Protein AF-A0A4Y9ZJN4-F1 (afdb_monomer_lite)

InterPro domains:
  IPR012939 Glycosyl hydrolase family 92 [PF07971] (200-304)
  IPR014718 Glycoside hydrolase-type carbohydrate-binding [G3DSA:2.70.98.10] (40-220)
  IPR041371 Glycosyl hydrolase family 92 N-terminal domain [PF17678] (44-178)
  IPR050883 Peptide-N(4)-(N-acetyl-beta-glucosaminyl)asparagine amidase [PTHR12143] (200-309)

Organism: NCBI:txid135208

Structure (mmCIF, N/CA/C/O backbone):
data_AF-A0A4Y9ZJN4-F1
#
_entry.id   AF-A0A4Y9ZJN4-F1
#
loop_
_atom_site.group_PDB
_atom_site.id
_atom_site.type_symbol
_atom_site.label_atom_id
_atom_site.label_alt_id
_atom_site.label_comp_id
_atom_site.label_asym_id
_atom_site.label_entity_id
_atom_site.label_seq_id
_atom_site.pdbx_PDB_ins_code
_atom_site.Cartn_x
_atom_site.Cartn_y
_atom_site.Cartn_z
_atom_site.occupancy
_atom_site.B_iso_or_equiv
_atom_site.auth_seq_id
_atom_site.auth_comp_id
_atom_site.auth_asym_id
_atom_site.auth_atom_id
_atom_site.pdbx_PDB_model_num
ATOM 1 N N . MET A 1 1 ? -34.127 38.205 25.025 1.00 34.88 1 MET A N 1
ATOM 2 C CA . MET A 1 1 ? -32.782 38.213 24.405 1.00 34.88 1 MET A CA 1
ATOM 3 C C . MET A 1 1 ? -32.271 36.787 24.525 1.00 34.88 1 MET A C 1
ATOM 5 O O . MET A 1 1 ? -32.162 36.342 25.648 1.00 34.88 1 MET A O 1
ATOM 9 N N . VAL A 1 2 ? -32.103 35.958 23.502 1.00 28.72 2 VAL A N 1
ATOM 10 C CA . VAL A 1 2 ? -31.822 36.159 22.078 1.00 28.72 2 VAL A CA 1
ATOM 11 C C . VAL A 1 2 ? -32.631 35.119 21.285 1.00 28.72 2 VAL A C 1
ATOM 13 O O . VAL A 1 2 ? -32.612 33.936 21.598 1.00 28.72 2 VAL A O 1
ATOM 16 N N . ARG A 1 3 ? -33.374 35.599 20.283 1.00 24.33 3 ARG A N 1
ATOM 17 C CA . ARG A 1 3 ? -33.872 34.837 19.128 1.00 24.33 3 ARG A CA 1
ATOM 18 C C . ARG A 1 3 ? -32.744 34.792 18.095 1.00 24.33 3 ARG A C 1
ATOM 20 O O . ARG A 1 3 ? -32.209 35.870 17.859 1.00 24.33 3 ARG A O 1
ATOM 27 N N . SER A 1 4 ? -32.454 33.630 17.496 1.00 26.73 4 SER A N 1
ATOM 28 C CA . SER A 1 4 ? -31.702 33.388 16.230 1.00 26.73 4 SER A CA 1
ATOM 29 C C . SER A 1 4 ? -31.021 32.012 16.338 1.00 26.73 4 SER A C 1
ATOM 31 O O . SER A 1 4 ? -30.432 31.766 17.377 1.00 26.73 4 SER A O 1
ATOM 33 N N . ILE A 1 5 ? -30.978 31.047 15.415 1.00 28.78 5 ILE A N 1
ATOM 34 C CA . ILE A 1 5 ? -31.391 30.825 14.021 1.00 28.78 5 ILE A CA 1
ATOM 35 C C . ILE A 1 5 ? -31.465 29.291 13.920 1.00 28.78 5 ILE A C 1
ATOM 37 O O . ILE A 1 5 ? -30.460 28.642 14.185 1.00 28.78 5 ILE A O 1
ATOM 41 N N . LEU A 1 6 ? -32.601 28.694 13.559 1.00 28.20 6 LEU A N 1
ATOM 42 C CA . LEU A 1 6 ? -32.656 27.282 13.141 1.00 28.20 6 LEU A CA 1
ATOM 43 C C . LEU A 1 6 ? -33.924 27.043 12.318 1.00 28.20 6 LEU A C 1
ATOM 45 O O . LEU A 1 6 ? -34.858 26.364 12.719 1.00 28.20 6 LEU A O 1
ATOM 49 N N . THR A 1 7 ? -33.963 27.680 11.152 1.00 27.45 7 THR A N 1
ATOM 50 C CA . THR A 1 7 ? -34.827 27.276 10.038 1.00 27.45 7 THR A CA 1
ATOM 51 C C . THR A 1 7 ? -34.220 27.813 8.751 1.00 27.45 7 THR A C 1
ATOM 53 O O . THR A 1 7 ? -33.601 28.873 8.770 1.00 27.45 7 THR A O 1
ATOM 56 N N . SER A 1 8 ? -34.456 27.091 7.654 1.00 26.27 8 SER A N 1
ATOM 57 C CA . SER A 1 8 ? -34.043 27.331 6.262 1.00 26.27 8 SER A CA 1
ATOM 58 C C . SER A 1 8 ? -32.596 26.967 5.901 1.00 26.27 8 SER A C 1
ATOM 60 O O . SER A 1 8 ? -31.709 27.798 5.990 1.00 26.27 8 SER A O 1
ATOM 62 N N . ILE A 1 9 ? -32.398 25.715 5.462 1.00 26.33 9 ILE A N 1
ATOM 63 C CA . ILE A 1 9 ? -31.940 25.342 4.105 1.00 26.33 9 ILE A CA 1
ATOM 64 C C . ILE A 1 9 ? -32.607 23.985 3.794 1.00 26.33 9 ILE A C 1
ATOM 66 O O . ILE A 1 9 ? -32.100 22.918 4.118 1.00 26.33 9 ILE A O 1
ATOM 70 N N . ILE A 1 10 ? -33.807 24.033 3.218 1.00 27.47 10 ILE A N 1
ATOM 71 C CA . ILE A 1 10 ? -34.310 22.981 2.330 1.00 27.47 10 ILE A CA 1
ATOM 72 C C . ILE A 1 10 ? -34.444 23.700 0.995 1.00 27.47 10 ILE A C 1
ATOM 74 O O . ILE A 1 10 ? -35.331 24.537 0.834 1.00 27.47 10 ILE A O 1
ATOM 78 N N . ALA A 1 11 ? -33.504 23.455 0.087 1.00 25.34 11 ALA A N 1
ATOM 79 C CA . ALA A 1 11 ? -33.612 23.885 -1.299 1.00 25.34 11 ALA A CA 1
ATOM 80 C C . ALA A 1 11 ? -34.166 22.709 -2.125 1.00 25.34 11 ALA A C 1
ATOM 82 O O . ALA A 1 11 ? -33.771 21.566 -1.880 1.00 25.34 11 ALA A O 1
ATOM 83 N N . PRO A 1 12 ? -35.096 22.956 -3.062 1.00 25.06 12 PRO A N 1
ATOM 84 C CA . PRO A 1 12 ? -35.666 21.916 -3.906 1.00 25.06 12 PRO A CA 1
ATOM 85 C C . PRO A 1 12 ? -34.599 21.328 -4.838 1.00 25.06 12 PRO A C 1
ATOM 87 O O . PRO A 1 12 ? -33.757 22.046 -5.375 1.00 25.06 12 PRO A O 1
ATOM 90 N N . ILE A 1 13 ? -34.657 20.009 -5.019 1.00 26.42 13 ILE A N 1
ATOM 91 C CA . ILE A 1 13 ? -33.881 19.265 -6.013 1.00 26.42 13 ILE A CA 1
ATOM 92 C C . ILE A 1 13 ? -34.412 19.676 -7.388 1.00 26.42 13 ILE A C 1
ATOM 94 O O . ILE A 1 13 ? -35.483 19.231 -7.796 1.00 26.42 13 ILE A O 1
ATOM 98 N N . ASP A 1 14 ? -33.683 20.554 -8.073 1.00 24.52 14 ASP A N 1
ATOM 99 C CA . ASP A 1 14 ? -33.907 20.832 -9.487 1.00 24.52 14 ASP A CA 1
ATOM 100 C C . ASP A 1 14 ? -33.158 19.789 -10.327 1.00 24.52 14 ASP A C 1
ATOM 102 O O . ASP A 1 14 ? -31.968 19.514 -10.137 1.00 24.52 14 ASP A O 1
ATOM 106 N N . ALA A 1 15 ? -33.899 19.155 -11.226 1.00 32.69 15 ALA A N 1
ATOM 107 C CA . ALA A 1 15 ? -33.456 18.067 -12.071 1.00 32.69 15 ALA A CA 1
ATOM 108 C C . ALA A 1 15 ? -32.748 18.631 -13.308 1.00 32.69 15 ALA A C 1
ATOM 110 O O . ALA A 1 15 ? -33.357 18.834 -14.353 1.00 32.69 15 ALA A O 1
ATOM 111 N N . SER A 1 16 ? -31.437 18.852 -13.213 1.00 25.92 16 SER A N 1
ATOM 112 C CA . SER A 1 16 ? -30.578 19.004 -14.396 1.00 25.92 16 SER A CA 1
ATOM 113 C C . SER A 1 16 ? -29.122 18.622 -14.101 1.00 25.92 16 SER A C 1
ATOM 115 O O . SER A 1 16 ? -28.223 19.450 -14.000 1.00 25.92 16 SER A O 1
ATOM 117 N N . CYS A 1 17 ? -28.856 17.316 -13.989 1.00 22.61 17 CYS A N 1
ATOM 118 C CA . CYS A 1 17 ? -27.492 16.790 -14.066 1.00 22.61 17 CYS A CA 1
ATOM 119 C C . CYS A 1 17 ? -27.004 16.811 -15.522 1.00 22.61 17 CYS A C 1
ATOM 121 O O . CYS A 1 17 ? -27.190 15.850 -16.265 1.00 22.61 17 CYS A O 1
ATOM 123 N N . THR A 1 18 ? -26.321 17.879 -15.927 1.00 25.36 18 THR A N 1
ATOM 124 C CA . THR A 1 18 ? -25.317 17.788 -16.995 1.00 25.36 18 THR A CA 1
ATOM 125 C C . THR A 1 18 ? -24.002 17.313 -16.379 1.00 25.36 18 THR A C 1
ATOM 127 O O . THR A 1 18 ? -23.432 18.011 -15.539 1.00 25.36 18 THR A O 1
ATOM 130 N N . LEU A 1 19 ? -23.525 16.127 -16.776 1.00 25.66 19 LEU A N 1
ATOM 131 C CA . LEU A 1 19 ? -22.198 15.617 -16.416 1.00 25.66 19 LEU A CA 1
ATOM 132 C C . LEU A 1 19 ? -21.113 16.594 -16.897 1.00 25.66 19 LEU A C 1
ATOM 134 O O . LEU A 1 19 ? -20.794 16.660 -18.080 1.00 25.66 19 LEU A O 1
ATOM 138 N N . SER A 1 20 ? -20.522 17.326 -15.960 1.00 25.64 20 SER A N 1
ATOM 139 C CA . SER A 1 20 ? -19.206 17.943 -16.108 1.00 25.64 20 SER A CA 1
ATOM 140 C C . SER A 1 20 ? -18.330 17.363 -15.003 1.00 25.64 20 SER A C 1
ATOM 142 O O . SER A 1 20 ? -18.238 17.931 -13.915 1.00 25.64 20 SER A O 1
ATOM 144 N N . GLU A 1 21 ? -17.686 16.230 -15.274 1.00 28.59 21 GLU A N 1
ATOM 145 C CA . GLU A 1 21 ? -16.608 15.704 -14.435 1.00 28.59 21 GLU A CA 1
ATOM 146 C C . GLU A 1 21 ? -15.401 16.651 -14.513 1.00 28.59 21 GLU A C 1
ATOM 148 O O . GLU A 1 21 ? -14.489 16.486 -15.316 1.00 28.59 21 GLU A O 1
ATOM 153 N N . ARG A 1 22 ? -15.396 17.691 -13.675 1.00 25.14 22 ARG A N 1
ATOM 154 C CA . ARG A 1 22 ? -14.185 18.441 -13.332 1.00 25.14 22 ARG A CA 1
ATOM 155 C C . ARG A 1 22 ? -13.720 17.996 -11.953 1.00 25.14 22 ARG A C 1
ATOM 157 O O . ARG A 1 22 ? -14.025 18.631 -10.946 1.00 25.14 22 ARG A O 1
ATOM 164 N N . VAL A 1 23 ? -12.973 16.895 -11.921 1.00 27.61 23 VAL A N 1
ATOM 165 C CA . VAL A 1 23 ? -12.206 16.499 -10.736 1.00 27.61 23 VAL A CA 1
ATOM 166 C C . VAL A 1 23 ? -11.066 17.505 -10.566 1.00 27.61 23 VAL A C 1
ATOM 168 O O . VAL A 1 23 ? -10.165 17.591 -11.397 1.00 27.61 23 VAL A O 1
ATOM 171 N N . HIS A 1 24 ? -11.138 18.313 -9.509 1.00 22.52 24 HIS A N 1
ATOM 172 C CA . HIS A 1 24 ? -10.039 19.173 -9.081 1.00 22.52 24 HIS A CA 1
ATOM 173 C C . HIS A 1 24 ? -9.004 18.316 -8.351 1.00 22.52 24 HIS A C 1
ATOM 175 O O . HIS A 1 24 ? -9.297 17.758 -7.296 1.00 22.52 24 HIS A O 1
ATOM 181 N N . TRP A 1 25 ? -7.783 18.241 -8.878 1.00 32.88 25 TRP A N 1
ATOM 182 C CA . TRP A 1 25 ? -6.666 17.596 -8.190 1.00 32.88 25 TRP A CA 1
ATOM 183 C C . TRP A 1 25 ? -5.884 18.632 -7.380 1.00 32.88 25 TRP A C 1
ATOM 185 O O . TRP A 1 25 ? -5.369 19.605 -7.929 1.00 32.88 25 TRP A O 1
ATOM 195 N N . HIS A 1 26 ? -5.802 18.426 -6.065 1.00 22.38 26 HIS A N 1
ATOM 196 C CA . HIS A 1 26 ? -4.878 19.148 -5.192 1.00 22.38 26 HIS A CA 1
ATOM 197 C C . HIS A 1 26 ? -3.511 18.456 -5.230 1.00 22.38 26 HIS A C 1
ATOM 199 O O . HIS A 1 26 ? -3.392 17.277 -4.903 1.00 22.38 26 HIS A O 1
ATOM 205 N N . CYS A 1 27 ? -2.473 19.195 -5.617 1.00 25.78 27 CYS A N 1
ATOM 206 C CA . CYS A 1 27 ? -1.086 18.753 -5.520 1.00 25.78 27 CYS A CA 1
ATOM 207 C C . CYS A 1 27 ? -0.610 18.985 -4.073 1.00 25.78 27 CYS A C 1
ATOM 209 O O . CYS A 1 27 ? -0.203 20.093 -3.728 1.00 25.78 27 CYS A O 1
ATOM 211 N N . GLN A 1 28 ? -0.724 17.983 -3.194 1.00 23.69 28 GLN A N 1
ATOM 212 C CA . GLN A 1 28 ? -0.061 18.025 -1.885 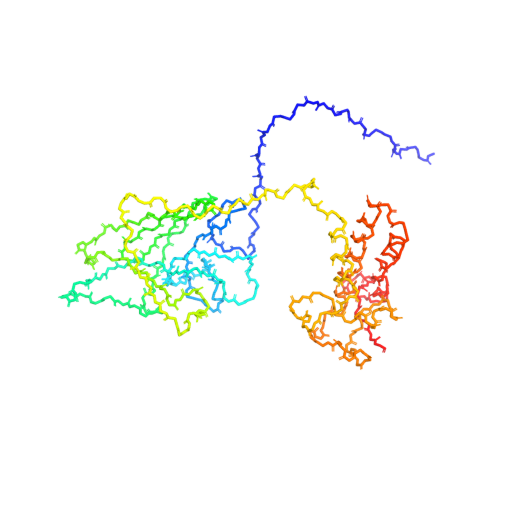1.00 23.69 28 GLN A CA 1
ATOM 213 C C . GLN A 1 28 ? 1.385 17.534 -2.024 1.00 23.69 28 GLN A C 1
ATOM 215 O O . GLN A 1 28 ? 1.658 16.523 -2.662 1.00 23.69 28 GLN A O 1
ATOM 220 N N . ARG A 1 29 ? 2.319 18.293 -1.442 1.00 27.91 29 ARG A N 1
ATOM 221 C CA . ARG A 1 29 ? 3.775 18.210 -1.657 1.00 27.91 29 ARG A CA 1
ATOM 222 C C . ARG A 1 29 ? 4.482 17.106 -0.854 1.00 27.91 29 ARG A C 1
ATOM 224 O O . ARG A 1 29 ? 5.694 17.184 -0.689 1.00 27.91 29 ARG A O 1
ATOM 231 N N . TRP A 1 30 ? 3.753 16.113 -0.350 1.00 28.92 30 TRP A N 1
ATOM 232 C CA . TRP A 1 30 ? 4.314 15.039 0.470 1.00 28.92 30 TRP A CA 1
ATOM 233 C C . TRP A 1 30 ? 3.997 13.664 -0.138 1.00 28.92 30 TRP A C 1
ATOM 235 O O . TRP A 1 30 ? 2.845 13.346 -0.423 1.00 28.92 30 TRP A O 1
ATOM 245 N N . GLU A 1 31 ? 5.068 12.896 -0.367 1.00 44.84 31 GLU A N 1
ATOM 246 C CA . GLU A 1 31 ? 5.104 11.433 -0.550 1.00 44.84 31 GLU A CA 1
ATOM 247 C C . GLU A 1 31 ? 4.375 10.813 -1.758 1.00 44.84 31 GLU A C 1
ATOM 249 O O . GLU A 1 31 ? 4.020 9.638 -1.736 1.00 44.84 31 GLU A O 1
ATOM 254 N N . ARG A 1 32 ? 4.199 11.538 -2.872 1.00 51.38 32 ARG A N 1
ATOM 255 C CA . ARG A 1 32 ? 3.796 10.909 -4.147 1.00 51.38 32 ARG A CA 1
ATOM 256 C C . ARG A 1 32 ? 4.901 10.996 -5.194 1.00 51.38 32 ARG A C 1
ATOM 258 O O . ARG A 1 32 ? 5.326 12.089 -5.561 1.00 51.38 32 ARG A O 1
ATOM 265 N N . LEU A 1 33 ? 5.333 9.832 -5.686 1.00 54.16 33 LEU A N 1
ATOM 266 C CA . LEU A 1 33 ? 6.281 9.710 -6.794 1.00 54.16 33 LEU A CA 1
ATOM 267 C C . LEU A 1 33 ? 5.657 10.238 -8.102 1.00 54.16 33 LEU A C 1
ATOM 269 O O . LEU A 1 33 ? 4.453 10.040 -8.318 1.00 54.16 33 LEU A O 1
ATOM 273 N N . PRO A 1 34 ? 6.436 10.860 -9.008 1.00 54.53 34 PRO A N 1
ATOM 274 C CA . PRO A 1 34 ? 5.973 11.212 -10.343 1.00 54.53 34 PRO A CA 1
ATOM 275 C C . PRO A 1 34 ? 5.627 9.928 -11.112 1.00 54.53 34 PRO A C 1
ATOM 277 O O . PRO A 1 34 ? 6.502 9.129 -11.450 1.00 54.53 34 PRO A O 1
ATOM 280 N N . ARG A 1 35 ? 4.333 9.714 -11.359 1.00 56.09 35 ARG A N 1
ATOM 281 C CA . ARG A 1 35 ? 3.775 8.538 -12.040 1.00 56.09 35 ARG A CA 1
ATOM 282 C C . ARG A 1 35 ? 2.653 8.956 -12.969 1.00 56.09 35 ARG A C 1
ATOM 284 O O . ARG A 1 35 ? 1.973 9.942 -12.691 1.00 56.09 35 ARG A O 1
ATOM 291 N N . CYS A 1 36 ? 2.417 8.163 -14.012 1.00 47.06 36 CYS A N 1
ATOM 292 C CA . CYS A 1 36 ? 1.296 8.393 -14.920 1.00 47.06 36 CYS A CA 1
ATOM 293 C C . CYS A 1 36 ? 0.241 7.313 -14.810 1.00 47.06 36 CYS A C 1
ATOM 295 O O . CYS A 1 36 ? 0.519 6.122 -14.955 1.00 47.06 36 CYS A O 1
ATOM 297 N N . TYR A 1 37 ? -0.968 7.777 -14.509 1.00 54.47 37 TYR A N 1
ATOM 298 C CA . TYR A 1 37 ? -2.188 6.997 -14.414 1.00 54.47 37 TYR A CA 1
ATOM 299 C C . TYR A 1 37 ? -3.398 7.917 -14.599 1.00 54.47 37 TYR A C 1
ATOM 301 O O . TYR A 1 37 ? -3.360 9.085 -14.200 1.00 54.47 37 TYR A O 1
ATOM 309 N N . ALA A 1 38 ? -4.472 7.368 -15.154 1.00 44.56 38 ALA A N 1
ATOM 310 C CA . ALA A 1 38 ? -5.822 7.887 -14.990 1.00 44.56 38 ALA A CA 1
ATOM 311 C C . ALA A 1 38 ? -6.475 7.208 -13.788 1.00 44.56 38 ALA A C 1
ATOM 313 O O . ALA A 1 38 ? -6.071 6.125 -13.349 1.00 44.56 38 ALA A O 1
ATOM 314 N N . SER A 1 39 ? -7.512 7.845 -13.251 1.00 46.78 39 SER A N 1
ATOM 315 C CA . SER A 1 39 ? -8.336 7.271 -12.193 1.00 46.78 39 SER A CA 1
ATOM 316 C C . SER A 1 39 ? -8.787 5.847 -12.564 1.00 46.78 39 SER A C 1
ATOM 318 O O . SER A 1 39 ? -9.389 5.623 -13.614 1.00 46.78 39 SER A O 1
ATOM 320 N N . LEU A 1 40 ? -8.514 4.889 -11.665 1.00 54.44 40 LEU A N 1
ATOM 321 C CA . LEU A 1 40 ? -9.001 3.497 -11.701 1.00 54.44 40 LEU A CA 1
ATOM 322 C C . LEU A 1 40 ? -8.388 2.572 -12.778 1.00 54.44 40 LEU A C 1
ATOM 324 O O . LEU A 1 40 ? -9.003 1.566 -13.135 1.00 54.44 40 LEU A O 1
ATOM 328 N N . TRP A 1 41 ? -7.215 2.881 -13.339 1.00 63.03 41 TRP A N 1
ATOM 329 C CA . TRP A 1 41 ? -6.583 2.013 -14.347 1.00 63.03 41 TRP A CA 1
ATOM 330 C C . TRP A 1 41 ? -5.709 0.919 -13.726 1.00 63.03 41 TRP A C 1
ATOM 332 O O . TRP A 1 41 ? -5.002 1.156 -12.752 1.00 63.03 41 TRP A O 1
ATOM 342 N N . PHE A 1 42 ? -5.750 -0.279 -14.324 1.00 58.59 42 PHE A N 1
ATOM 343 C CA . PHE A 1 42 ? -4.970 -1.440 -13.887 1.00 58.59 42 PHE A CA 1
ATOM 344 C C . PHE A 1 42 ? -3.477 -1.280 -14.216 1.00 58.59 42 PHE A C 1
ATOM 346 O O . PHE A 1 42 ? -2.645 -1.790 -13.483 1.00 58.59 42 PHE A O 1
ATOM 353 N N . CYS A 1 43 ? -3.118 -0.540 -15.271 1.00 69.25 43 CYS A N 1
ATOM 354 C CA . CYS A 1 43 ? -1.727 -0.266 -15.638 1.00 69.25 43 CYS A CA 1
ATOM 355 C C . CYS A 1 43 ? -1.295 1.144 -15.197 1.00 69.25 43 CYS A C 1
ATOM 357 O O . CYS A 1 43 ? -1.936 2.132 -15.561 1.00 69.25 43 CYS A O 1
ATOM 359 N N . LYS A 1 44 ? -0.182 1.234 -14.461 1.00 77.25 44 LYS A N 1
ATOM 360 C CA . LYS A 1 44 ? 0.559 2.476 -14.184 1.00 77.25 44 LYS A CA 1
ATOM 361 C C . LYS A 1 44 ? 1.957 2.333 -14.776 1.00 77.25 44 LYS A C 1
ATOM 363 O O . LYS A 1 44 ? 2.460 1.216 -14.871 1.00 77.25 44 LYS A O 1
ATOM 368 N N . ALA A 1 45 ? 2.598 3.433 -15.155 1.00 76.88 45 ALA A N 1
ATOM 369 C CA . ALA A 1 45 ? 3.964 3.380 -15.665 1.00 76.88 45 ALA A CA 1
ATOM 370 C C . ALA A 1 45 ? 4.847 4.482 -15.067 1.00 76.88 45 ALA A C 1
ATOM 372 O O . ALA A 1 45 ? 4.366 5.584 -14.776 1.00 76.88 45 ALA A O 1
ATOM 373 N N . GLY A 1 46 ? 6.122 4.163 -14.842 1.00 80.69 46 GLY A N 1
ATOM 374 C CA . GLY A 1 46 ? 7.063 5.056 -14.174 1.00 80.69 46 GLY A CA 1
ATOM 375 C C . GLY A 1 46 ? 8.517 4.623 -14.340 1.00 80.69 46 GLY A C 1
ATOM 376 O O . GLY A 1 46 ? 8.805 3.469 -14.648 1.00 80.69 46 GLY A O 1
ATOM 377 N N . ALA A 1 47 ? 9.427 5.580 -14.162 1.00 85.44 47 ALA A N 1
ATOM 378 C CA . ALA A 1 47 ? 10.866 5.348 -14.231 1.00 85.44 47 ALA A CA 1
ATOM 379 C C . ALA A 1 47 ? 11.394 4.810 -12.893 1.00 85.44 47 ALA A C 1
ATOM 381 O O . ALA A 1 47 ? 11.261 5.483 -11.874 1.00 85.44 47 ALA A O 1
ATOM 382 N N . ASP A 1 48 ? 12.000 3.627 -12.904 1.00 83.94 48 ASP A N 1
ATOM 383 C CA . ASP A 1 48 ? 12.537 2.964 -11.718 1.00 83.94 48 ASP A CA 1
ATOM 384 C C . ASP A 1 48 ? 13.910 3.525 -11.382 1.00 83.94 48 ASP A C 1
ATOM 386 O O . ASP A 1 48 ? 14.861 3.405 -12.159 1.00 83.94 48 ASP A O 1
ATOM 390 N N . ALA A 1 49 ? 14.014 4.147 -10.217 1.00 82.44 49 ALA A N 1
ATOM 391 C CA . ALA A 1 49 ? 15.239 4.780 -9.770 1.00 82.44 49 ALA A CA 1
ATOM 392 C C . ALA A 1 49 ? 16.003 3.886 -8.788 1.00 82.44 49 ALA A C 1
ATOM 394 O O . ALA A 1 49 ? 15.433 3.338 -7.843 1.00 82.44 49 ALA A O 1
ATOM 395 N N . ILE A 1 50 ? 17.324 3.805 -8.959 1.00 81.44 50 ILE A N 1
ATOM 396 C CA . ILE A 1 50 ? 18.206 3.153 -7.990 1.00 81.44 50 ILE A CA 1
ATOM 397 C C . ILE A 1 50 ? 18.260 4.025 -6.737 1.00 81.44 50 ILE A C 1
ATOM 399 O O . ILE A 1 50 ? 18.909 5.075 -6.702 1.00 81.44 50 ILE A O 1
ATOM 403 N N . SER A 1 51 ? 17.554 3.589 -5.702 1.00 73.62 51 SER A N 1
ATOM 404 C CA . SER A 1 51 ? 17.488 4.268 -4.414 1.00 73.62 51 SER A CA 1
ATOM 405 C C . SER A 1 51 ? 17.340 3.266 -3.277 1.00 73.62 51 SER A C 1
ATOM 407 O O . SER A 1 51 ? 16.942 2.123 -3.491 1.00 73.62 51 SER A O 1
ATOM 409 N N . SER A 1 52 ? 17.624 3.715 -2.056 1.00 64.31 52 SER A N 1
ATOM 410 C CA . SER A 1 52 ? 17.455 2.921 -0.834 1.00 64.31 52 SER A CA 1
ATOM 411 C C . SER A 1 52 ? 16.016 2.474 -0.581 1.00 64.31 52 SER A C 1
ATOM 413 O O . SER A 1 52 ? 15.806 1.544 0.187 1.00 64.31 52 SER A O 1
ATOM 415 N N . ASN A 1 53 ? 15.034 3.134 -1.201 1.00 61.69 53 ASN A N 1
ATOM 416 C CA . ASN A 1 53 ? 13.618 2.893 -0.938 1.00 61.69 53 ASN A CA 1
ATOM 417 C C . ASN A 1 53 ? 13.025 1.851 -1.896 1.00 61.69 53 ASN A C 1
ATOM 419 O O . ASN A 1 53 ? 11.929 1.368 -1.646 1.00 61.69 53 ASN A O 1
ATOM 423 N N . GLY A 1 54 ? 13.725 1.518 -2.991 1.00 58.19 54 GLY A N 1
ATOM 424 C CA . GLY A 1 54 ? 13.355 0.426 -3.897 1.00 58.19 54 GLY A CA 1
ATOM 425 C C . GLY A 1 54 ? 11.964 0.527 -4.538 1.00 58.19 54 GLY A C 1
ATOM 426 O O . GLY A 1 54 ? 11.471 -0.477 -5.044 1.00 58.19 54 GLY A O 1
ATOM 427 N N . GLN A 1 55 ? 11.317 1.695 -4.498 1.00 61.53 55 GLN A N 1
ATOM 428 C CA . GLN A 1 55 ? 9.967 1.897 -5.026 1.00 61.53 55 GLN A CA 1
ATOM 429 C C . GLN A 1 55 ? 9.975 1.896 -6.556 1.00 61.53 55 GLN A C 1
ATOM 431 O O . GLN A 1 55 ? 10.870 2.476 -7.176 1.00 61.53 55 GLN A O 1
ATOM 436 N N . ALA A 1 56 ? 8.961 1.273 -7.163 1.00 55.09 56 ALA A N 1
ATOM 437 C CA . ALA A 1 56 ? 8.750 1.384 -8.603 1.00 55.09 56 ALA A CA 1
ATOM 438 C C . ALA A 1 56 ? 8.154 2.764 -8.917 1.00 55.09 56 ALA A C 1
ATOM 440 O O . ALA A 1 56 ? 7.155 3.198 -8.330 1.00 55.09 56 ALA A O 1
ATOM 441 N N . GLY A 1 57 ? 8.769 3.466 -9.864 1.00 60.38 57 GLY A N 1
ATOM 442 C CA . GLY A 1 57 ? 8.490 4.876 -10.127 1.00 60.38 57 GLY A CA 1
ATOM 443 C C . GLY A 1 57 ? 9.524 5.835 -9.530 1.00 60.38 57 GLY A C 1
ATOM 444 O O . GLY A 1 57 ? 10.362 5.487 -8.702 1.00 60.38 57 GLY A O 1
ATOM 445 N N . SER A 1 58 ? 9.511 7.070 -10.029 1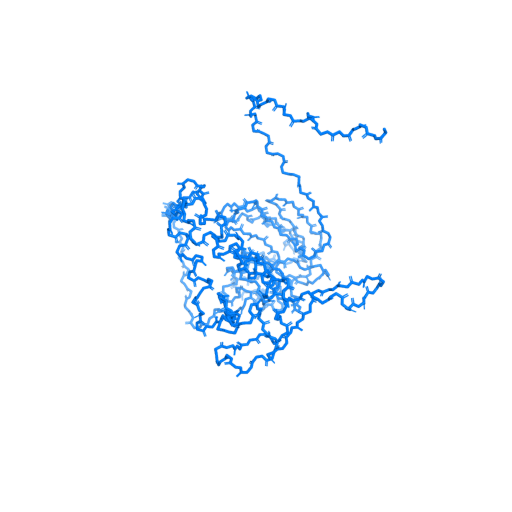.00 63.69 58 SER A N 1
ATOM 446 C CA . SER A 1 58 ? 10.626 8.002 -9.842 1.00 63.69 58 SER A CA 1
ATOM 447 C C . SER A 1 58 ? 10.709 8.507 -8.399 1.00 63.69 58 SER A C 1
ATOM 449 O O . SER A 1 58 ? 9.726 8.994 -7.857 1.00 63.69 58 SER A O 1
ATOM 451 N N . VAL A 1 59 ? 11.895 8.478 -7.790 1.00 65.12 59 VAL A N 1
ATOM 452 C CA . VAL A 1 59 ? 12.177 9.213 -6.543 1.00 65.12 59 VAL A CA 1
ATOM 453 C C . VAL A 1 59 ? 12.757 10.588 -6.849 1.00 65.12 59 VAL A C 1
ATOM 455 O O . VAL A 1 59 ? 13.546 10.770 -7.778 1.00 65.12 59 VAL A O 1
ATOM 458 N N . SER A 1 60 ? 12.391 11.575 -6.032 1.00 63.56 60 SER A N 1
ATOM 459 C CA . SER A 1 60 ? 13.023 12.893 -6.059 1.00 63.56 60 SER A CA 1
ATOM 460 C C . SER A 1 60 ? 14.483 12.781 -5.615 1.00 63.56 60 SER A C 1
ATOM 462 O O . SER A 1 60 ? 14.743 12.232 -4.548 1.00 63.56 60 SER A O 1
ATOM 464 N N . GLY A 1 61 ? 15.427 13.329 -6.385 1.00 66.00 61 GLY A N 1
ATOM 465 C CA . GLY A 1 61 ? 16.844 13.352 -5.983 1.00 66.00 61 GLY A CA 1
ATOM 466 C C . GLY A 1 61 ? 17.866 13.070 -7.083 1.00 66.00 61 GLY A C 1
ATOM 467 O O . GLY A 1 61 ? 19.053 13.015 -6.784 1.00 66.00 61 GLY A O 1
ATOM 468 N N . GLY A 1 62 ? 17.444 12.908 -8.342 1.00 75.88 62 GLY A N 1
ATOM 469 C CA . GLY A 1 62 ? 18.372 12.690 -9.462 1.00 75.88 62 GLY A CA 1
ATOM 470 C C . GLY A 1 62 ? 18.979 11.284 -9.507 1.00 75.88 62 GLY A C 1
ATOM 471 O O . GLY A 1 62 ? 19.979 11.075 -10.194 1.00 75.88 62 GLY A O 1
ATOM 472 N N . SER A 1 63 ? 18.407 10.334 -8.758 1.00 85.38 63 SER A N 1
ATOM 473 C CA . SER A 1 63 ? 18.828 8.933 -8.753 1.00 85.38 63 SER A CA 1
ATOM 474 C C . SER A 1 63 ? 18.834 8.348 -10.170 1.00 85.38 63 SER A C 1
ATOM 476 O O . SER A 1 63 ? 17.861 8.539 -10.899 1.00 85.38 63 SER A O 1
ATOM 478 N N . PRO A 1 64 ? 19.880 7.601 -10.568 1.00 89.62 64 PRO A N 1
ATOM 479 C CA . PRO A 1 64 ? 19.923 6.946 -11.871 1.00 89.62 64 PRO A CA 1
ATOM 480 C C . PRO A 1 64 ? 18.738 6.003 -12.093 1.00 89.62 64 PRO A C 1
ATOM 482 O O . PRO A 1 64 ? 18.284 5.333 -11.166 1.00 89.62 64 PRO A O 1
ATOM 485 N N . ILE A 1 65 ? 18.276 5.924 -13.337 1.00 89.25 65 ILE A N 1
ATOM 486 C CA . ILE A 1 65 ? 17.135 5.115 -13.762 1.00 89.25 65 ILE A CA 1
ATOM 487 C C . ILE A 1 65 ? 17.627 3.756 -14.261 1.00 89.25 65 ILE A C 1
ATOM 489 O O . ILE A 1 65 ? 18.391 3.700 -15.227 1.00 89.25 65 ILE A O 1
ATOM 493 N N . SER A 1 66 ? 17.200 2.665 -13.620 1.00 89.31 66 SER A N 1
ATOM 494 C CA . SER A 1 66 ? 17.579 1.288 -13.987 1.00 89.31 66 SER A CA 1
ATOM 495 C C . SER A 1 66 ? 16.620 0.625 -14.978 1.00 89.31 66 SER A C 1
ATOM 497 O O . SER A 1 66 ? 16.937 -0.426 -15.555 1.00 89.31 66 SER A O 1
ATOM 499 N N . GLY A 1 67 ? 15.461 1.245 -15.188 1.00 88.81 67 GLY A N 1
ATOM 500 C CA . GLY A 1 67 ? 14.418 0.778 -16.080 1.00 88.81 67 GLY A CA 1
ATOM 501 C C . GLY A 1 67 ? 13.168 1.639 -16.003 1.00 88.81 67 GLY A C 1
ATOM 502 O O . GLY A 1 67 ? 13.095 2.629 -15.280 1.00 88.81 67 GLY A O 1
ATOM 503 N N . ILE A 1 68 ? 12.193 1.256 -16.805 1.00 86.69 68 ILE A N 1
ATOM 504 C CA . ILE A 1 68 ? 10.854 1.806 -16.811 1.00 86.69 68 ILE A CA 1
ATOM 505 C C . ILE A 1 68 ? 9.898 0.617 -16.703 1.00 86.69 68 ILE A C 1
ATOM 507 O O . ILE A 1 68 ? 9.895 -0.247 -17.587 1.00 86.69 68 ILE A O 1
ATOM 511 N N . THR A 1 69 ? 9.095 0.566 -15.644 1.00 81.44 69 THR A N 1
ATOM 512 C CA . THR A 1 69 ? 8.156 -0.533 -15.386 1.00 81.44 69 THR A CA 1
ATOM 513 C C . THR A 1 69 ? 6.716 -0.142 -15.672 1.00 81.44 69 THR A C 1
ATOM 515 O O . THR A 1 69 ? 6.299 1.012 -15.539 1.00 81.44 69 THR A O 1
ATOM 518 N N . HIS A 1 70 ? 5.923 -1.151 -16.042 1.00 78.12 70 HIS A N 1
ATOM 519 C CA . HIS A 1 70 ? 4.501 -1.155 -15.708 1.00 78.12 70 HIS A CA 1
ATOM 520 C C . HIS A 1 70 ? 4.377 -1.627 -14.265 1.00 78.12 70 HIS A C 1
ATOM 522 O O . HIS A 1 70 ? 4.863 -2.710 -13.946 1.00 78.12 70 HIS A O 1
ATOM 528 N N . LEU A 1 71 ? 3.768 -0.816 -13.409 1.00 70.56 71 LEU A N 1
ATOM 529 C CA . LEU A 1 71 ? 3.773 -1.009 -11.962 1.00 70.56 71 LEU A CA 1
ATOM 530 C C . LEU A 1 71 ? 2.365 -1.070 -11.371 1.00 70.56 71 LEU A C 1
ATOM 532 O O . LEU A 1 71 ? 1.421 -0.463 -11.884 1.00 70.56 71 LEU A O 1
ATOM 536 N N . HIS A 1 72 ? 2.267 -1.775 -10.249 1.00 65.56 72 HIS A N 1
ATOM 537 C CA . HIS A 1 72 ? 1.076 -1.917 -9.416 1.00 65.56 72 HIS A CA 1
ATOM 538 C C . HIS A 1 72 ? 1.362 -1.393 -8.004 1.00 65.56 72 HIS A C 1
ATOM 540 O O . HIS A 1 72 ? 1.169 -2.084 -7.013 1.00 65.56 72 HIS A O 1
ATOM 546 N N . ASP A 1 73 ? 1.880 -0.166 -7.925 1.00 67.62 73 ASP A N 1
ATOM 547 C CA . ASP A 1 73 ? 2.203 0.475 -6.651 1.00 67.62 73 ASP A CA 1
ATOM 548 C C . ASP A 1 73 ? 0.997 1.229 -6.080 1.00 67.62 73 ASP A C 1
ATOM 550 O O . ASP A 1 73 ? 0.481 2.151 -6.729 1.00 67.62 73 ASP A O 1
ATOM 554 N N . ASP A 1 74 ? 0.566 0.862 -4.874 1.00 60.84 74 ASP A N 1
ATOM 555 C CA . ASP A 1 74 ? -0.606 1.436 -4.198 1.00 60.84 74 ASP A CA 1
ATOM 556 C C . ASP A 1 74 ? -0.246 2.305 -2.977 1.00 60.84 74 ASP A C 1
ATOM 558 O O . ASP A 1 74 ? -1.123 2.957 -2.408 1.00 60.84 74 ASP A O 1
ATOM 562 N N . GLY A 1 75 ? 1.042 2.427 -2.634 1.00 58.88 75 GLY A N 1
ATOM 563 C CA . GLY A 1 75 ? 1.517 3.301 -1.561 1.00 58.88 75 GLY A CA 1
ATOM 564 C C . GLY A 1 75 ? 3.042 3.347 -1.452 1.00 58.88 75 GLY A C 1
ATOM 565 O O . GLY A 1 75 ? 3.737 2.466 -1.929 1.00 58.88 75 GLY A O 1
ATOM 566 N N . THR A 1 76 ? 3.576 4.386 -0.810 1.00 57.50 76 THR A N 1
ATOM 567 C CA . THR A 1 76 ? 5.022 4.546 -0.553 1.00 57.50 76 THR A CA 1
ATOM 568 C C . THR A 1 76 ? 5.479 3.910 0.768 1.00 57.50 76 THR A C 1
ATOM 570 O O . THR A 1 76 ? 6.650 4.015 1.129 1.00 57.50 76 THR A O 1
ATOM 573 N N . GLY A 1 77 ? 4.572 3.273 1.513 1.00 53.50 77 GLY A N 1
ATOM 574 C CA . GLY A 1 77 ? 4.892 2.528 2.730 1.00 53.50 77 GLY A CA 1
ATOM 575 C C . GLY A 1 77 ? 5.104 1.044 2.428 1.00 53.50 77 GLY A C 1
ATOM 576 O O . GLY A 1 77 ? 4.287 0.447 1.735 1.00 53.50 77 GLY A O 1
ATOM 577 N N . GLY A 1 78 ? 6.174 0.449 2.962 1.00 60.38 78 GLY A N 1
ATOM 578 C CA . GLY A 1 78 ? 6.485 -0.977 2.797 1.00 60.38 78 GLY A CA 1
ATOM 579 C C . GLY A 1 78 ? 7.737 -1.251 1.957 1.00 60.38 78 GLY A C 1
ATOM 580 O O . GLY A 1 78 ? 8.630 -0.410 1.864 1.00 60.38 78 GLY A O 1
ATOM 581 N N . GLY A 1 79 ? 7.829 -2.469 1.411 1.00 60.34 79 GLY A N 1
ATOM 582 C CA . GLY A 1 79 ? 8.940 -2.915 0.561 1.00 60.34 79 GLY A CA 1
ATOM 583 C C . GLY A 1 79 ? 8.861 -2.397 -0.881 1.00 60.34 79 GLY A C 1
ATOM 584 O O . GLY A 1 79 ? 7.990 -1.601 -1.225 1.00 60.34 79 GLY A O 1
ATOM 585 N N . SER A 1 80 ? 9.777 -2.864 -1.733 1.00 64.31 80 SER A N 1
ATOM 586 C CA . SER A 1 80 ? 9.808 -2.521 -3.158 1.00 64.31 80 SER A CA 1
ATOM 587 C C . SER A 1 80 ? 8.478 -2.801 -3.857 1.00 64.31 80 SER A C 1
ATOM 589 O O . SER A 1 80 ? 7.902 -3.876 -3.705 1.00 64.31 80 SER A O 1
ATOM 591 N N . SER A 1 81 ? 8.002 -1.844 -4.652 1.00 67.31 81 SER A N 1
ATOM 592 C CA . SER A 1 81 ? 6.738 -1.978 -5.375 1.00 67.31 81 SER A CA 1
ATOM 593 C C . SER A 1 81 ? 6.825 -3.050 -6.465 1.00 67.31 81 SER A C 1
ATOM 595 O O . SER A 1 81 ? 7.836 -3.159 -7.161 1.00 67.31 81 SER A O 1
ATOM 597 N N . LEU A 1 82 ? 5.733 -3.791 -6.668 1.00 66.38 82 LEU A N 1
ATOM 598 C CA . LEU A 1 82 ? 5.633 -4.789 -7.732 1.00 66.38 82 LEU A CA 1
ATOM 599 C C . LEU A 1 82 ? 5.519 -4.107 -9.110 1.00 66.38 82 LEU A C 1
ATOM 601 O O . LEU A 1 82 ? 4.510 -3.468 -9.432 1.00 66.38 82 LEU A O 1
ATOM 605 N N . GLY A 1 83 ? 6.552 -4.269 -9.934 1.00 69.31 83 GLY A N 1
ATOM 606 C CA . GLY A 1 83 ? 6.540 -4.037 -11.378 1.00 69.31 83 GLY A CA 1
ATOM 607 C C . GLY A 1 83 ? 6.356 -5.350 -12.143 1.00 69.31 83 GLY A C 1
ATOM 608 O O . GLY A 1 83 ? 6.597 -6.416 -11.606 1.00 69.31 83 GLY A O 1
ATOM 609 N N . ASN A 1 84 ? 5.924 -5.314 -13.403 1.00 74.06 84 ASN A N 1
ATOM 610 C CA . ASN A 1 84 ? 5.831 -6.536 -14.216 1.00 74.06 84 ASN A CA 1
ATOM 611 C C . ASN A 1 84 ? 7.216 -6.946 -14.758 1.00 74.06 84 ASN A C 1
ATOM 613 O O . ASN A 1 84 ? 7.682 -8.063 -14.569 1.00 74.06 84 ASN A O 1
ATOM 617 N N . PHE A 1 85 ? 7.884 -6.007 -15.431 1.00 79.88 85 PHE A N 1
ATOM 618 C CA . PHE A 1 85 ? 9.248 -6.122 -15.951 1.00 79.88 85 PHE A CA 1
ATOM 619 C C . PHE A 1 85 ? 9.770 -4.726 -16.304 1.00 79.88 85 PHE A C 1
ATOM 621 O O . PHE A 1 85 ? 8.983 -3.792 -16.500 1.00 79.88 85 PHE A O 1
ATOM 628 N N . LYS A 1 86 ? 11.093 -4.583 -16.411 1.00 86.06 86 LYS A N 1
ATOM 629 C CA . LYS A 1 86 ? 11.754 -3.313 -16.739 1.00 86.06 86 LYS A CA 1
ATOM 630 C C . LYS A 1 86 ? 12.047 -3.224 -18.229 1.00 86.06 86 LYS A C 1
ATOM 632 O O . LYS A 1 86 ? 12.578 -4.157 -18.826 1.00 86.06 86 LYS A O 1
ATOM 637 N N . ILE A 1 87 ? 11.762 -2.072 -18.823 1.00 89.12 87 ILE A N 1
ATOM 638 C CA . ILE A 1 87 ? 12.241 -1.714 -20.158 1.00 89.12 87 ILE A CA 1
ATOM 639 C C . ILE A 1 87 ? 13.265 -0.589 -20.012 1.00 89.12 87 ILE A C 1
ATOM 641 O O . ILE A 1 87 ? 12.996 0.399 -19.336 1.00 89.12 87 ILE A O 1
ATOM 645 N N . LEU A 1 88 ? 14.431 -0.704 -20.646 1.00 91.81 88 LEU A N 1
ATOM 646 C CA . LEU A 1 88 ? 15.425 0.369 -20.669 1.00 91.81 88 LEU A CA 1
ATOM 647 C C . LEU A 1 88 ? 15.967 0.580 -22.080 1.00 91.81 88 LEU A C 1
ATOM 649 O O . LEU A 1 88 ? 16.378 -0.357 -22.761 1.00 91.81 88 LEU A O 1
ATOM 653 N N . SER A 1 89 ? 15.988 1.839 -22.502 1.00 91.88 89 SER A N 1
ATOM 654 C CA . SER A 1 89 ? 16.559 2.247 -23.783 1.00 91.88 89 SER A CA 1
ATOM 655 C C . SER A 1 89 ? 18.048 2.511 -23.614 1.00 91.88 89 SER A C 1
ATOM 657 O O . SER A 1 89 ? 18.435 3.310 -22.765 1.00 91.88 89 SER A O 1
ATOM 659 N N . VAL A 1 90 ? 18.883 1.846 -24.409 1.00 91.50 90 VAL A N 1
ATOM 660 C CA . VAL A 1 90 ? 20.346 1.959 -24.344 1.00 91.50 90 VAL A CA 1
ATOM 661 C C . VAL A 1 90 ? 20.950 2.004 -25.748 1.00 91.50 90 VAL A C 1
ATOM 663 O O . VAL A 1 90 ? 20.272 1.729 -26.737 1.00 91.50 90 VAL A O 1
ATOM 666 N N . TYR A 1 91 ? 22.242 2.318 -25.835 1.00 90.56 91 TYR A N 1
ATOM 667 C CA . TYR A 1 91 ? 23.029 2.107 -27.049 1.00 90.56 91 TYR A CA 1
ATOM 668 C C . TYR A 1 91 ? 23.991 0.946 -26.844 1.00 90.56 91 TYR A C 1
ATOM 670 O O . TYR A 1 91 ? 24.879 1.005 -25.983 1.00 90.56 91 TYR A O 1
ATOM 678 N N . CYS A 1 92 ? 23.808 -0.107 -27.631 1.00 89.00 92 CYS A N 1
ATOM 679 C CA . CYS A 1 92 ? 24.688 -1.263 -27.663 1.00 89.00 92 CYS A CA 1
ATOM 680 C C . CYS A 1 92 ? 24.449 -2.090 -28.925 1.00 89.00 92 CYS A C 1
ATOM 682 O O . CYS A 1 92 ? 23.388 -2.035 -29.543 1.00 89.00 92 CYS A O 1
ATOM 684 N N . ASP A 1 93 ? 25.452 -2.877 -29.292 1.00 87.50 93 ASP A N 1
ATOM 685 C CA . ASP A 1 93 ? 25.405 -3.762 -30.441 1.00 87.50 93 ASP A CA 1
ATOM 686 C C . ASP A 1 93 ? 24.973 -5.174 -30.024 1.00 87.50 93 ASP A C 1
ATOM 688 O O . ASP A 1 93 ? 25.702 -5.901 -29.346 1.00 87.50 93 ASP A O 1
ATOM 692 N N . ILE A 1 94 ? 23.775 -5.562 -30.463 1.00 82.31 94 ILE A N 1
ATOM 693 C CA . ILE A 1 94 ? 23.194 -6.888 -30.224 1.00 82.31 94 ILE A CA 1
ATOM 694 C C . ILE A 1 94 ? 23.700 -7.958 -31.203 1.00 82.31 94 ILE A C 1
ATOM 696 O O . ILE A 1 94 ? 23.422 -9.137 -31.004 1.00 82.31 94 ILE A O 1
ATOM 700 N N . SER A 1 95 ? 24.435 -7.574 -32.254 1.00 80.31 95 SER A N 1
ATOM 701 C CA . SER A 1 95 ? 25.032 -8.514 -33.213 1.00 80.31 95 SER A CA 1
ATOM 702 C C . SER A 1 95 ? 26.286 -9.207 -32.668 1.00 80.31 95 SER A C 1
ATOM 704 O O . SER A 1 95 ? 26.735 -10.196 -33.238 1.00 80.31 95 SER A O 1
ATOM 706 N N . GLY A 1 96 ? 26.843 -8.706 -31.557 1.00 68.62 96 GLY A N 1
ATOM 707 C CA . GLY A 1 96 ? 28.036 -9.261 -30.912 1.00 68.62 96 GLY A CA 1
ATOM 708 C C . GLY A 1 96 ? 29.368 -8.818 -31.528 1.00 68.62 96 GLY A C 1
ATOM 709 O O . GLY A 1 96 ? 30.415 -9.286 -31.089 1.00 68.62 96 GLY A O 1
ATOM 710 N N . HIS A 1 97 ? 29.352 -7.914 -32.513 1.00 69.00 97 HIS A N 1
ATOM 711 C CA . HIS A 1 97 ? 30.553 -7.434 -33.211 1.00 69.00 97 HIS A CA 1
ATOM 712 C C . HIS A 1 97 ? 31.012 -6.024 -32.789 1.00 69.00 97 HIS A C 1
ATOM 714 O O . HIS A 1 97 ? 32.038 -5.542 -33.270 1.00 69.00 97 HIS A O 1
ATOM 720 N N . GLY A 1 98 ? 30.283 -5.378 -31.877 1.00 75.62 98 GLY A N 1
ATOM 721 C CA . GLY A 1 98 ? 30.528 -4.017 -31.403 1.00 75.62 98 GLY A CA 1
ATOM 722 C C . GLY A 1 98 ? 30.461 -3.891 -29.879 1.00 75.62 98 GLY A C 1
ATOM 723 O O . GLY A 1 98 ? 30.814 -4.808 -29.141 1.00 75.62 98 GLY A O 1
ATOM 724 N N . LYS A 1 99 ? 30.025 -2.726 -29.380 1.00 80.38 99 LYS A N 1
ATOM 725 C CA . LYS A 1 99 ? 29.907 -2.463 -27.936 1.00 80.38 99 LYS A CA 1
ATOM 726 C C . LYS A 1 99 ? 28.828 -3.356 -27.312 1.00 80.38 99 LYS A C 1
ATOM 728 O O . LYS A 1 99 ? 27.644 -3.137 -27.554 1.00 80.38 99 LYS A O 1
ATOM 733 N N . THR A 1 100 ? 29.229 -4.301 -26.467 1.00 86.06 100 THR A N 1
ATOM 734 C CA . THR A 1 100 ? 28.318 -5.220 -25.768 1.00 86.06 100 THR A CA 1
ATOM 735 C C . THR A 1 100 ? 27.293 -4.486 -24.899 1.00 86.06 100 THR A C 1
ATOM 737 O O . THR A 1 100 ? 27.608 -3.488 -24.246 1.00 86.06 100 THR A O 1
ATOM 740 N N . CYS A 1 101 ? 26.064 -5.004 -24.857 1.00 87.44 101 CYS A N 1
ATOM 741 C CA . CYS A 1 101 ? 25.012 -4.502 -23.978 1.00 87.44 101 CYS A CA 1
ATOM 742 C C . CYS A 1 101 ? 25.338 -4.775 -22.504 1.00 87.44 101 CYS A C 1
ATOM 744 O O . CYS A 1 101 ? 25.554 -5.920 -22.109 1.00 87.44 101 CYS A O 1
ATOM 746 N N . ILE A 1 102 ? 25.329 -3.725 -21.681 1.00 89.56 102 ILE A N 1
ATOM 747 C CA . ILE A 1 102 ? 25.418 -3.853 -20.224 1.00 89.56 102 ILE A CA 1
ATOM 748 C C . ILE A 1 102 ? 24.033 -4.257 -19.714 1.00 89.56 102 ILE A C 1
ATOM 750 O O . ILE A 1 102 ? 23.078 -3.494 -19.838 1.00 89.56 102 ILE A O 1
ATOM 754 N N . THR A 1 103 ? 23.914 -5.468 -19.170 1.00 88.06 103 THR A N 1
ATOM 755 C CA . THR A 1 103 ? 22.627 -6.035 -18.730 1.00 88.06 103 THR A CA 1
ATOM 756 C C . THR A 1 103 ? 22.444 -6.040 -17.218 1.00 88.06 103 THR A C 1
ATOM 758 O O . THR A 1 103 ? 21.310 -6.111 -16.755 1.00 88.06 103 THR A O 1
ATOM 761 N N . ASN A 1 104 ? 23.518 -5.930 -16.432 1.00 89.75 104 ASN A N 1
ATOM 762 C CA . ASN A 1 104 ? 23.422 -5.857 -14.976 1.00 89.75 104 ASN A CA 1
ATOM 763 C C . ASN A 1 104 ? 22.704 -4.565 -14.542 1.00 89.75 104 ASN A C 1
ATOM 765 O O . ASN A 1 104 ? 23.052 -3.478 -14.997 1.00 89.75 104 ASN A O 1
ATOM 769 N N . GLU A 1 105 ? 21.717 -4.694 -13.652 1.00 85.88 105 GLU A N 1
ATOM 770 C CA . GLU A 1 105 ? 20.781 -3.618 -13.311 1.00 85.88 105 GLU A CA 1
ATOM 771 C C . GLU A 1 105 ? 21.441 -2.345 -12.769 1.00 85.88 105 GLU A C 1
ATOM 773 O O . GLU A 1 105 ? 21.124 -1.244 -13.219 1.00 85.88 105 GLU A O 1
ATOM 778 N N . THR A 1 106 ? 22.377 -2.479 -11.833 1.00 87.12 106 THR A N 1
ATOM 779 C CA . THR A 1 106 ? 23.022 -1.316 -11.217 1.00 87.12 106 THR A CA 1
ATOM 780 C C . THR A 1 106 ? 23.927 -0.594 -12.207 1.00 87.12 106 THR A C 1
ATOM 782 O O . THR A 1 106 ? 23.963 0.631 -12.258 1.00 87.12 106 THR A O 1
ATOM 785 N N . THR A 1 107 ? 24.658 -1.360 -13.017 1.00 90.06 107 THR A N 1
ATOM 786 C CA . THR A 1 107 ? 25.649 -0.811 -13.957 1.00 90.06 107 THR A CA 1
ATOM 787 C C . THR A 1 107 ? 25.040 -0.249 -15.239 1.00 90.06 107 THR A C 1
ATOM 789 O O . THR A 1 107 ? 25.641 0.631 -15.850 1.00 90.06 107 THR A O 1
ATOM 792 N N . ARG A 1 108 ? 23.859 -0.723 -15.657 1.00 90.81 108 ARG A N 1
ATOM 793 C CA . ARG A 1 108 ? 23.162 -0.224 -16.856 1.00 90.81 108 ARG A CA 1
ATOM 794 C C . ARG A 1 108 ? 22.380 1.070 -16.623 1.00 90.81 108 ARG A C 1
ATOM 796 O O . ARG A 1 108 ? 21.875 1.638 -17.587 1.00 90.81 108 ARG A O 1
ATOM 803 N N . ALA A 1 109 ? 22.223 1.490 -15.368 1.00 91.94 109 ALA A N 1
ATOM 804 C CA . ALA A 1 109 ? 21.380 2.621 -15.026 1.00 91.94 109 ALA A CA 1
ATOM 805 C C . ALA A 1 109 ? 21.899 3.934 -15.617 1.00 91.94 109 ALA A C 1
ATOM 807 O O . ALA A 1 109 ? 23.104 4.177 -15.703 1.00 91.94 109 ALA A O 1
ATOM 808 N N . LEU A 1 110 ? 20.965 4.793 -16.012 1.00 92.69 110 LEU A N 1
ATOM 809 C CA . LEU A 1 110 ? 21.256 6.046 -16.692 1.00 92.69 110 LEU A CA 1
ATOM 810 C C . LEU A 1 110 ? 20.894 7.223 -15.798 1.00 92.69 110 LEU A C 1
ATOM 812 O O . LEU A 1 110 ? 19.802 7.271 -15.234 1.00 92.69 110 LEU A O 1
ATOM 816 N N . SER A 1 111 ? 21.774 8.219 -15.716 1.00 92.44 111 SER A N 1
ATOM 817 C CA . SER A 1 111 ? 21.377 9.526 -15.191 1.00 92.44 111 SER A CA 1
ATOM 818 C C . SER A 1 111 ? 20.212 10.076 -16.014 1.00 92.44 111 SER A C 1
ATOM 820 O O . SER A 1 111 ? 20.139 9.845 -17.225 1.00 92.44 111 SER A O 1
ATOM 822 N N . HIS A 1 112 ? 19.323 10.830 -15.378 1.00 90.75 112 HIS A N 1
ATOM 823 C CA . HIS A 1 112 ? 18.182 11.440 -16.050 1.00 90.75 112 HIS A CA 1
ATOM 824 C C . HIS A 1 112 ? 18.202 12.965 -15.932 1.00 90.75 112 HIS A C 1
ATOM 826 O O . HIS A 1 112 ? 18.873 13.541 -15.076 1.00 90.75 112 HIS A O 1
ATOM 832 N N . GLY A 1 113 ? 17.464 13.612 -16.827 1.00 88.56 113 GLY A N 1
ATOM 833 C CA . GLY A 1 113 ? 17.252 15.050 -16.856 1.00 88.56 113 GLY A CA 1
ATOM 834 C C . GLY A 1 113 ? 15.805 15.399 -16.530 1.00 88.56 113 GLY A C 1
ATOM 835 O O . GLY A 1 113 ? 15.232 14.898 -15.560 1.00 88.56 113 GLY A O 1
ATOM 836 N N . LEU A 1 114 ? 15.232 16.274 -17.358 1.00 85.12 114 LEU A N 1
ATOM 837 C CA . LEU A 1 114 ? 13.870 16.776 -17.214 1.00 85.12 114 LEU A CA 1
ATOM 838 C C . LEU A 1 114 ? 12.855 15.628 -17.147 1.00 85.12 114 LEU A C 1
ATOM 840 O O . LEU A 1 114 ? 12.877 14.723 -17.981 1.00 85.12 114 LEU A O 1
ATOM 844 N N . ILE A 1 115 ? 11.956 15.722 -16.169 1.00 85.00 115 ILE A N 1
ATOM 845 C CA . ILE A 1 115 ? 10.771 14.879 -16.040 1.00 85.00 115 ILE A CA 1
ATOM 846 C C . ILE A 1 115 ? 9.547 15.781 -16.215 1.00 85.00 115 ILE A C 1
ATOM 848 O O . ILE A 1 115 ? 9.467 16.838 -15.585 1.00 85.00 115 ILE A O 1
ATOM 852 N N . SER A 1 116 ? 8.596 15.369 -17.053 1.00 84.94 116 SER A N 1
ATOM 853 C CA . SER A 1 116 ? 7.285 16.011 -17.184 1.00 84.94 116 SER A CA 1
ATOM 854 C C . SER A 1 116 ? 6.193 15.000 -16.873 1.00 84.94 116 SER A C 1
ATOM 856 O O . SER A 1 116 ? 6.239 13.870 -17.351 1.00 84.94 116 SER A O 1
ATOM 858 N N . VAL A 1 117 ? 5.226 15.386 -16.043 1.00 80.38 117 VAL A N 1
ATOM 859 C CA . VAL A 1 117 ? 4.159 14.488 -15.592 1.00 80.38 117 VAL A CA 1
ATOM 860 C C . VAL A 1 117 ? 2.828 15.220 -15.631 1.00 80.38 117 VAL A C 1
ATOM 862 O O . VAL A 1 117 ? 2.683 16.295 -15.049 1.00 80.38 117 VAL A O 1
ATOM 865 N N . SER A 1 118 ? 1.841 14.599 -16.263 1.00 78.50 118 SER A N 1
ATOM 866 C CA . SER A 1 118 ? 0.423 14.923 -16.124 1.00 78.50 118 SER A CA 1
ATOM 867 C C . SER A 1 118 ? -0.385 13.625 -16.024 1.00 78.50 118 SER A C 1
ATOM 869 O O . SER A 1 118 ? 0.152 12.551 -16.304 1.00 78.50 118 SER A O 1
ATOM 871 N N . PRO A 1 119 ? -1.672 13.672 -15.630 1.00 76.50 119 PRO A N 1
ATOM 872 C CA . PRO A 1 119 ? -2.537 12.505 -15.777 1.00 76.50 119 PRO A CA 1
ATOM 873 C C . PRO A 1 119 ? -2.411 11.938 -17.200 1.00 76.50 119 PRO A C 1
ATOM 875 O O . PRO A 1 119 ? -2.401 12.700 -18.167 1.00 76.50 119 PRO A O 1
ATOM 878 N N . ASP A 1 120 ? -2.238 10.620 -17.300 1.00 73.19 120 ASP A N 1
ATOM 879 C CA . ASP A 1 120 ? -2.054 9.859 -18.548 1.00 73.19 120 ASP A CA 1
ATOM 880 C C . ASP A 1 120 ? -0.812 10.144 -19.405 1.00 73.19 120 ASP A C 1
ATOM 882 O O . ASP A 1 120 ? -0.699 9.563 -20.487 1.00 73.19 120 ASP A O 1
ATOM 886 N N . TYR A 1 121 ? 0.140 10.966 -18.950 1.00 82.56 121 TYR A N 1
ATOM 887 C CA . TYR A 1 121 ? 1.348 11.257 -19.726 1.00 82.56 121 TYR A CA 1
ATOM 888 C C . TYR A 1 121 ? 2.591 11.496 -18.864 1.00 82.56 121 TYR A C 1
ATOM 890 O O . TYR A 1 121 ? 2.642 12.438 -18.067 1.00 82.56 121 TYR A O 1
ATOM 898 N N . PHE A 1 122 ? 3.608 10.653 -19.065 1.00 85.81 122 PHE A N 1
ATOM 899 C CA . PHE A 1 122 ? 4.925 10.745 -18.433 1.00 85.81 122 PHE A CA 1
ATOM 900 C C . PHE A 1 122 ? 5.967 11.029 -19.500 1.00 85.81 122 PHE A C 1
ATOM 902 O O . PHE A 1 122 ? 5.957 10.370 -20.537 1.00 85.81 122 PHE A O 1
ATOM 909 N N . SER A 1 123 ? 6.934 11.894 -19.220 1.00 88.69 123 SER A N 1
ATOM 910 C CA . SER A 1 123 ? 8.159 11.944 -20.006 1.00 88.69 123 SER A CA 1
ATOM 911 C C . SER A 1 123 ? 9.401 12.109 -19.153 1.00 88.69 123 SER A C 1
ATOM 913 O O . SER A 1 123 ? 9.377 12.728 -18.087 1.00 88.69 123 SER A O 1
ATOM 915 N N . ILE A 1 124 ? 10.500 11.544 -19.645 1.00 89.25 124 ILE A N 1
ATOM 916 C CA . ILE A 1 124 ? 11.815 11.611 -19.022 1.00 89.25 124 ILE A CA 1
ATOM 917 C C . ILE A 1 124 ? 12.912 11.682 -20.084 1.00 89.25 124 ILE A C 1
ATOM 919 O O . ILE A 1 124 ? 12.897 10.950 -21.077 1.00 89.25 124 ILE A O 1
ATOM 923 N N . SER A 1 125 ? 13.895 12.549 -19.856 1.00 92.62 125 SER A N 1
ATOM 924 C CA . SER A 1 125 ? 15.154 12.535 -20.605 1.00 92.62 125 SER A CA 1
ATOM 925 C C . SER A 1 125 ? 16.180 11.662 -19.890 1.00 92.62 125 SER A C 1
ATOM 927 O O . SER A 1 125 ? 16.395 11.829 -18.692 1.00 92.62 125 SER A O 1
ATOM 929 N N . LEU A 1 126 ? 16.852 10.775 -20.617 1.00 92.94 126 LEU A N 1
ATOM 930 C CA . LEU A 1 126 ? 17.910 9.897 -20.116 1.00 92.94 126 LEU A CA 1
ATOM 931 C C . LEU A 1 126 ? 19.259 10.268 -20.751 1.00 92.94 126 LEU A C 1
ATOM 933 O O . LEU A 1 126 ? 19.326 10.811 -21.860 1.00 92.94 126 LEU A O 1
ATOM 937 N N . ALA A 1 127 ? 20.349 9.972 -20.043 1.00 92.38 127 ALA A N 1
ATOM 938 C CA . ALA A 1 127 ? 21.705 10.140 -20.552 1.00 92.38 127 ALA A CA 1
ATOM 939 C C . ALA A 1 127 ? 21.898 9.412 -21.897 1.00 92.38 127 ALA A C 1
ATOM 941 O O . ALA A 1 127 ? 21.326 8.349 -22.135 1.00 92.38 127 ALA A O 1
ATOM 942 N N . GLY A 1 128 ? 22.724 9.986 -22.778 1.00 90.12 128 GLY A N 1
ATOM 943 C CA . GLY A 1 128 ? 22.903 9.488 -24.149 1.00 90.12 128 GLY A CA 1
ATOM 944 C C . GLY A 1 128 ? 21.928 10.087 -25.168 1.00 90.12 128 GLY A C 1
ATOM 945 O O . GLY A 1 128 ? 21.761 9.536 -26.250 1.00 90.12 128 GLY A O 1
ATOM 946 N N . SER A 1 129 ? 21.287 11.220 -24.862 1.00 93.25 129 SER A N 1
ATOM 947 C CA . SER A 1 129 ? 20.363 11.875 -25.802 1.00 93.25 129 SER A CA 1
ATOM 948 C C . SER A 1 129 ? 19.163 10.972 -26.136 1.00 93.25 129 SER A C 1
ATOM 950 O O . SER A 1 129 ? 18.812 10.754 -27.297 1.00 93.25 129 SER A O 1
ATOM 952 N N . ILE A 1 130 ? 18.564 10.388 -25.091 1.00 94.62 130 ILE A N 1
ATOM 953 C CA . ILE A 1 130 ? 17.367 9.544 -25.179 1.00 94.62 130 ILE A CA 1
ATOM 954 C C . ILE A 1 130 ? 16.211 10.274 -24.498 1.00 94.62 130 ILE A C 1
ATOM 956 O O . ILE A 1 130 ? 16.358 10.794 -23.391 1.00 94.62 130 ILE A O 1
ATOM 960 N N . SER A 1 131 ? 15.045 10.274 -25.131 1.00 93.69 131 SER A N 1
ATOM 961 C CA . SER A 1 131 ? 13.790 10.716 -24.522 1.00 93.69 131 SER A CA 1
ATOM 962 C C . SER A 1 131 ? 12.807 9.555 -24.512 1.00 93.69 131 SER A C 1
ATOM 964 O O . SER A 1 131 ? 12.657 8.876 -25.525 1.00 93.69 131 SER A O 1
ATOM 966 N N . ALA A 1 132 ? 12.147 9.327 -23.381 1.00 91.50 132 ALA A N 1
ATOM 967 C CA . ALA A 1 132 ? 11.076 8.350 -23.258 1.00 91.50 132 ALA A CA 1
ATOM 968 C C . ALA A 1 132 ? 9.794 9.055 -22.820 1.00 91.50 132 ALA A C 1
ATOM 970 O O . ALA A 1 132 ? 9.784 9.788 -21.832 1.00 91.50 132 ALA A O 1
ATOM 971 N N . GLU A 1 133 ? 8.723 8.815 -23.561 1.00 90.94 133 GLU A N 1
ATOM 972 C CA . GLU A 1 133 ? 7.371 9.275 -23.282 1.00 90.94 133 GLU A CA 1
ATOM 973 C C . GLU A 1 133 ? 6.463 8.063 -23.094 1.00 90.94 133 GLU A C 1
ATOM 975 O O . GLU A 1 133 ? 6.649 7.016 -23.723 1.00 90.94 133 GLU A O 1
ATOM 980 N N . MET A 1 134 ? 5.477 8.196 -22.218 1.00 87.25 134 MET A N 1
ATOM 981 C CA . MET A 1 134 ? 4.594 7.102 -21.860 1.00 87.25 134 MET A CA 1
ATOM 982 C C . MET A 1 134 ? 3.170 7.593 -21.705 1.00 87.25 134 MET A C 1
ATOM 984 O O . MET A 1 134 ? 2.903 8.503 -20.919 1.00 87.25 134 MET A O 1
ATOM 988 N N . ASN A 1 135 ? 2.254 6.894 -22.363 1.00 85.44 135 ASN A N 1
ATOM 989 C CA . ASN A 1 135 ? 0.826 7.044 -22.148 1.00 85.44 135 ASN A CA 1
ATOM 990 C C . ASN A 1 135 ? 0.274 5.700 -21.707 1.00 85.44 135 ASN A C 1
ATOM 992 O O . ASN A 1 135 ? 0.498 4.678 -22.357 1.00 85.44 135 ASN A O 1
ATOM 996 N N . VAL A 1 136 ? -0.458 5.690 -20.606 1.00 80.19 136 VAL A N 1
ATOM 997 C CA . VAL A 1 136 ? -1.125 4.478 -20.135 1.00 80.19 136 VAL A CA 1
ATOM 998 C C . VAL A 1 136 ? -2.531 4.383 -20.729 1.00 80.19 136 VAL A C 1
ATOM 1000 O O . VAL A 1 136 ? -3.063 5.325 -21.307 1.00 80.19 136 VAL A O 1
ATOM 1003 N N . MET A 1 137 ? -3.110 3.197 -20.652 1.00 73.81 137 MET A N 1
ATOM 1004 C CA . MET A 1 137 ? -4.508 2.855 -20.889 1.00 73.81 137 MET A CA 1
ATOM 1005 C C . MET A 1 137 ? -4.918 1.878 -19.786 1.00 73.81 137 MET A C 1
ATOM 1007 O O . MET A 1 137 ? -4.071 1.370 -19.051 1.00 73.81 137 MET A O 1
ATOM 1011 N N . ARG A 1 138 ? -6.209 1.523 -19.710 1.00 72.75 138 ARG A N 1
ATOM 1012 C CA . ARG A 1 138 ? -6.712 0.598 -18.677 1.00 72.75 138 ARG A CA 1
ATOM 1013 C C . ARG A 1 138 ? -5.862 -0.666 -18.485 1.00 72.75 138 ARG A C 1
ATOM 1015 O O . ARG A 1 138 ? -5.712 -1.069 -17.345 1.00 72.75 138 ARG A O 1
ATOM 1022 N N . HIS A 1 139 ? -5.313 -1.264 -19.549 1.00 75.12 139 HIS A N 1
ATOM 1023 C CA . HIS A 1 139 ? -4.549 -2.526 -19.483 1.00 75.12 139 HIS A CA 1
ATOM 1024 C C . HIS A 1 139 ? -3.276 -2.537 -20.350 1.00 75.12 139 HIS A C 1
ATOM 1026 O O . HIS A 1 139 ? -2.786 -3.603 -20.711 1.00 75.12 139 HIS A O 1
ATOM 1032 N N . ALA A 1 140 ? -2.771 -1.373 -20.755 1.00 76.88 140 ALA A N 1
ATOM 1033 C CA . ALA A 1 140 ? -1.576 -1.276 -21.592 1.00 76.88 140 ALA A CA 1
ATOM 1034 C C . ALA A 1 140 ? -0.883 0.063 -21.352 1.00 76.88 140 ALA A C 1
ATOM 1036 O O . ALA A 1 140 ? -1.548 1.020 -20.971 1.00 76.88 140 ALA A O 1
ATOM 1037 N N . ALA A 1 141 ? 0.410 0.160 -21.651 1.00 79.69 141 ALA A N 1
ATOM 1038 C CA . ALA A 1 141 ? 1.046 1.454 -21.866 1.00 79.69 141 ALA A CA 1
ATOM 1039 C C . ALA A 1 141 ? 1.7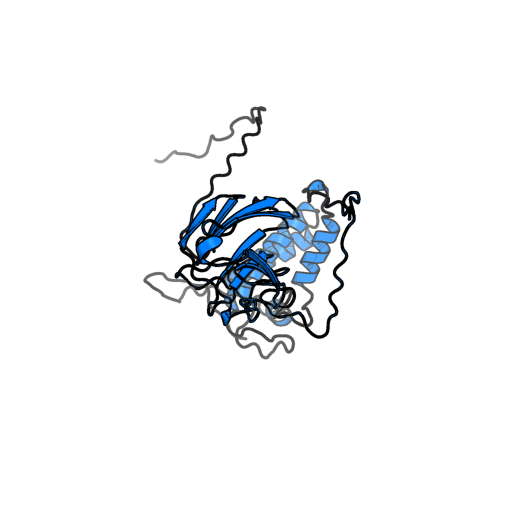17 1.491 -23.233 1.00 79.69 141 ALA A C 1
ATOM 1041 O O . ALA A 1 141 ? 2.365 0.527 -23.650 1.00 79.69 141 ALA A O 1
ATOM 1042 N N . LEU A 1 142 ? 1.557 2.621 -23.905 1.00 85.31 142 LEU A N 1
ATOM 1043 C CA . LEU A 1 142 ? 2.292 2.980 -25.096 1.00 85.31 142 LEU A CA 1
ATOM 1044 C C . LEU A 1 142 ? 3.558 3.718 -24.669 1.00 85.31 142 LEU A C 1
ATOM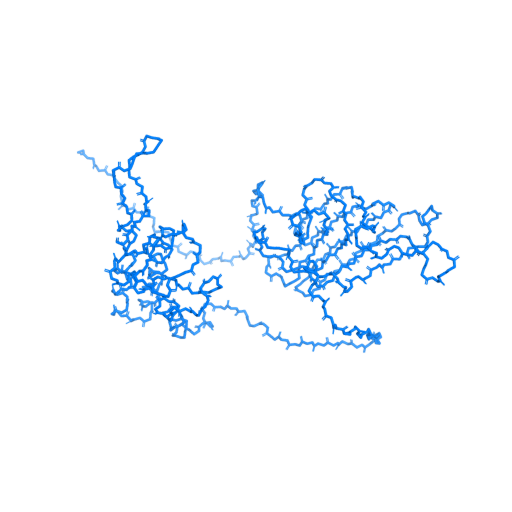 1046 O O . LEU A 1 142 ? 3.482 4.720 -23.961 1.00 85.31 142 LEU A O 1
ATOM 1050 N N . HIS A 1 143 ? 4.703 3.218 -25.120 1.00 86.75 143 HIS A N 1
ATOM 1051 C CA . HIS A 1 143 ? 6.003 3.850 -24.928 1.00 86.75 143 HIS A CA 1
ATOM 1052 C C . HIS A 1 143 ? 6.451 4.454 -26.254 1.00 86.75 143 HIS A C 1
ATOM 1054 O O . HIS A 1 143 ? 6.482 3.752 -27.267 1.00 86.75 143 HIS A O 1
ATOM 1060 N N . HIS A 1 144 ? 6.819 5.729 -26.248 1.00 91.00 144 HIS A N 1
ATOM 1061 C CA . HIS A 1 144 ? 7.456 6.396 -27.374 1.00 91.00 144 HIS A CA 1
ATOM 1062 C C . HIS A 1 144 ? 8.880 6.780 -26.972 1.00 91.00 144 HIS A C 1
ATOM 1064 O O . HIS A 1 144 ? 9.089 7.584 -26.069 1.00 91.00 144 HIS A O 1
ATOM 1070 N N . ILE A 1 145 ? 9.866 6.148 -27.608 1.00 93.06 145 ILE A N 1
ATOM 1071 C CA . ILE A 1 145 ? 11.285 6.336 -27.301 1.00 93.06 145 ILE A CA 1
ATOM 1072 C C . ILE A 1 145 ? 11.949 6.994 -28.503 1.00 93.06 145 ILE A C 1
ATOM 1074 O O . ILE A 1 145 ? 11.901 6.460 -29.612 1.00 93.06 145 ILE A O 1
ATOM 1078 N N . THR A 1 146 ? 12.606 8.124 -28.264 1.00 93.94 146 THR A N 1
ATOM 1079 C CA . THR A 1 146 ? 13.371 8.854 -29.276 1.00 93.94 146 THR A CA 1
ATOM 1080 C C . THR A 1 146 ? 14.859 8.811 -28.944 1.00 93.94 146 THR A C 1
ATOM 1082 O O . THR A 1 146 ? 15.261 9.143 -27.828 1.00 93.94 146 THR A O 1
ATOM 1085 N N . TYR A 1 147 ? 15.671 8.428 -29.930 1.00 93.62 147 TYR A N 1
ATOM 1086 C CA . TYR A 1 147 ? 17.133 8.462 -29.881 1.00 93.62 147 TYR A CA 1
ATOM 1087 C C . TYR A 1 147 ? 17.615 9.598 -30.785 1.00 93.62 147 TYR A C 1
ATOM 1089 O O . TYR A 1 147 ? 17.414 9.535 -31.998 1.00 93.62 147 TYR A O 1
ATOM 1097 N N . HIS A 1 148 ? 18.221 10.639 -30.216 1.00 88.00 148 HIS A N 1
ATOM 1098 C CA . HIS A 1 148 ? 18.520 11.864 -30.969 1.00 88.00 148 HIS A CA 1
ATOM 1099 C C . HIS A 1 148 ? 19.889 11.838 -31.673 1.00 88.00 148 HIS A C 1
ATOM 1101 O O . HIS A 1 148 ? 20.033 12.459 -32.720 1.00 88.00 148 HIS A O 1
ATOM 1107 N N . ASP A 1 149 ? 20.866 11.065 -31.173 1.00 83.56 149 ASP A N 1
ATOM 1108 C CA . ASP A 1 149 ? 22.272 11.128 -31.624 1.00 83.56 149 ASP A CA 1
ATOM 1109 C C . ASP A 1 149 ? 22.907 9.742 -31.872 1.00 83.56 149 ASP A C 1
ATOM 1111 O O . ASP A 1 149 ? 23.991 9.416 -31.379 1.00 83.56 149 ASP A O 1
ATOM 1115 N N . VAL A 1 150 ? 22.250 8.897 -32.672 1.00 78.88 150 VAL A N 1
ATOM 1116 C CA . VAL A 1 150 ? 22.698 7.510 -32.946 1.00 78.88 150 VAL A CA 1
ATOM 1117 C C . VAL A 1 150 ? 24.135 7.408 -33.481 1.00 78.88 150 VAL A C 1
ATOM 1119 O O . VAL A 1 150 ? 24.846 6.455 -33.174 1.00 78.88 150 VAL A O 1
ATOM 1122 N N . PHE A 1 151 ? 24.612 8.402 -34.232 1.00 80.31 151 PHE A N 1
ATOM 1123 C CA . PHE A 1 151 ? 25.979 8.400 -34.768 1.00 80.31 151 PHE A CA 1
ATOM 1124 C C . PHE A 1 151 ? 27.052 8.601 -33.693 1.00 80.31 151 PHE A C 1
ATOM 1126 O O . PHE A 1 151 ? 28.171 8.120 -33.858 1.00 80.31 151 PHE A O 1
ATOM 1133 N N . ALA A 1 152 ? 26.723 9.288 -32.597 1.00 83.12 152 ALA A N 1
ATOM 1134 C CA . ALA A 1 152 ? 27.653 9.526 -31.497 1.00 83.12 152 ALA A CA 1
ATOM 1135 C C . ALA A 1 152 ? 27.715 8.339 -30.523 1.00 83.12 152 ALA A C 1
ATOM 1137 O O . ALA A 1 152 ? 28.758 8.092 -29.918 1.00 83.12 152 ALA A O 1
ATOM 1138 N N . PHE A 1 153 ? 26.611 7.601 -30.371 1.00 83.38 153 PHE A N 1
ATOM 1139 C CA . PHE A 1 153 ? 26.463 6.602 -29.308 1.00 83.38 153 PHE A CA 1
ATOM 1140 C C . PHE A 1 153 ? 26.390 5.148 -29.795 1.00 83.38 153 PHE A C 1
ATOM 1142 O O . PHE A 1 153 ? 26.601 4.234 -28.993 1.00 83.38 153 PHE A O 1
ATOM 1149 N N . GLY A 1 154 ? 26.172 4.922 -31.093 1.00 85.94 154 GLY A N 1
ATOM 1150 C CA . GLY A 1 154 ? 26.079 3.596 -31.702 1.00 85.94 154 GLY A CA 1
ATOM 1151 C C . GLY A 1 154 ? 24.634 3.151 -31.963 1.00 85.94 154 GLY A C 1
ATOM 1152 O O . GLY A 1 154 ? 23.709 3.964 -31.921 1.00 85.94 154 GLY A O 1
ATOM 1153 N N . PRO A 1 155 ? 24.413 1.862 -32.274 1.00 89.44 155 PRO A N 1
ATOM 1154 C CA . PRO A 1 155 ? 23.079 1.363 -32.582 1.00 89.44 155 PRO A CA 1
ATOM 1155 C C . PRO A 1 155 ? 22.163 1.406 -31.343 1.00 89.44 155 PRO A C 1
ATOM 1157 O O . PRO A 1 155 ? 22.594 1.029 -30.247 1.00 89.44 155 PRO A O 1
ATOM 1160 N N . PRO A 1 156 ? 20.903 1.857 -31.493 1.00 91.19 156 PRO A N 1
ATOM 1161 C CA . PRO A 1 156 ? 19.930 1.829 -30.412 1.00 91.19 156 PRO A CA 1
ATOM 1162 C C . PRO A 1 156 ? 19.487 0.392 -30.123 1.00 91.19 156 PRO A C 1
ATOM 1164 O O . PRO A 1 156 ? 19.288 -0.412 -31.036 1.00 91.19 156 PRO A O 1
ATOM 1167 N N . ALA A 1 157 ? 19.280 0.089 -28.847 1.00 89.62 157 ALA A N 1
ATOM 1168 C CA . ALA A 1 157 ? 18.741 -1.179 -28.384 1.00 89.62 157 ALA A CA 1
ATOM 1169 C C . ALA A 1 157 ? 17.726 -0.957 -27.257 1.00 89.62 157 ALA A C 1
ATOM 1171 O O . ALA A 1 157 ? 17.830 -0.014 -26.464 1.00 89.62 157 ALA A O 1
ATOM 1172 N N . LEU A 1 158 ? 16.750 -1.860 -27.185 1.00 89.69 158 LEU A N 1
ATOM 1173 C CA . LEU A 1 158 ? 15.756 -1.903 -26.123 1.00 89.69 158 LEU A CA 1
ATOM 1174 C C . LEU A 1 158 ? 16.024 -3.126 -25.250 1.00 89.69 158 LEU A C 1
ATOM 1176 O O . LEU A 1 158 ? 15.861 -4.262 -25.698 1.00 89.69 158 LEU A O 1
ATOM 1180 N N . LEU A 1 159 ? 16.443 -2.895 -24.011 1.00 90.31 159 LEU A N 1
ATOM 1181 C CA . LEU A 1 159 ? 16.596 -3.950 -23.025 1.00 90.31 159 LEU A CA 1
ATOM 1182 C C . LEU A 1 159 ? 15.238 -4.230 -22.384 1.00 90.31 159 LEU A C 1
ATOM 1184 O O . LEU A 1 159 ? 14.604 -3.319 -21.857 1.00 90.31 159 LEU A O 1
ATOM 1188 N N . VAL A 1 160 ? 14.828 -5.495 -22.398 1.00 88.50 160 VAL A N 1
ATOM 1189 C CA . VAL A 1 160 ? 13.671 -5.987 -21.647 1.00 88.50 160 VAL A CA 1
ATOM 1190 C C . VAL A 1 160 ? 14.200 -6.896 -20.547 1.00 88.50 160 VAL A C 1
ATOM 1192 O O . VAL A 1 160 ? 14.676 -7.997 -20.821 1.00 88.50 160 VAL A O 1
ATOM 1195 N N . ASP A 1 161 ? 14.165 -6.412 -19.312 1.00 85.88 161 ASP A N 1
ATOM 1196 C CA . ASP A 1 161 ? 14.617 -7.150 -18.142 1.00 85.88 161 ASP A CA 1
ATOM 1197 C C . ASP A 1 161 ? 13.433 -7.840 -17.461 1.00 85.88 161 ASP A C 1
ATOM 1199 O O . ASP A 1 161 ? 12.643 -7.227 -16.744 1.00 85.88 161 ASP A O 1
ATOM 1203 N N . LEU A 1 162 ? 13.350 -9.144 -17.716 1.00 81.44 162 LEU A N 1
ATOM 1204 C CA . LEU A 1 162 ? 12.353 -10.065 -17.174 1.00 81.44 162 LEU A CA 1
ATOM 1205 C C . LEU A 1 162 ? 12.789 -10.702 -15.843 1.00 81.44 162 LEU A C 1
ATOM 1207 O O . LEU A 1 162 ? 12.086 -11.555 -15.315 1.00 81.44 162 LEU A O 1
ATOM 1211 N N . THR A 1 163 ? 13.965 -10.336 -15.329 1.00 77.62 163 THR A N 1
ATOM 1212 C CA . THR A 1 163 ? 14.542 -10.891 -14.093 1.00 77.62 163 THR A CA 1
ATOM 1213 C C . THR A 1 163 ? 14.342 -9.982 -12.882 1.00 77.62 163 THR A C 1
ATOM 1215 O O . THR A 1 163 ? 14.622 -10.380 -11.754 1.00 77.62 163 THR A O 1
ATOM 1218 N N . SER A 1 164 ? 13.856 -8.760 -13.107 1.00 79.12 164 SER A N 1
ATOM 1219 C CA . SER A 1 164 ? 13.686 -7.739 -12.078 1.00 79.12 164 SER A CA 1
ATOM 1220 C C . SER A 1 164 ? 12.305 -7.097 -12.197 1.00 79.12 164 SER A C 1
ATOM 1222 O O . SER A 1 164 ? 12.072 -6.191 -12.996 1.00 79.12 164 SER A O 1
ATOM 1224 N N . ASP A 1 165 ? 11.394 -7.573 -11.358 1.00 76.44 165 ASP A N 1
ATOM 1225 C CA . ASP A 1 165 ? 10.040 -7.058 -11.134 1.00 76.44 165 ASP A CA 1
ATOM 1226 C C . ASP A 1 165 ? 10.015 -5.962 -10.044 1.00 76.44 165 ASP A C 1
ATOM 1228 O O . ASP A 1 165 ? 8.971 -5.634 -9.494 1.00 76.44 165 ASP A O 1
ATOM 1232 N N . GLY A 1 166 ? 11.183 -5.414 -9.685 1.00 74.31 166 GLY A N 1
ATOM 1233 C CA . GLY A 1 166 ? 11.354 -4.481 -8.564 1.00 74.31 166 GLY A CA 1
ATOM 1234 C C . GLY A 1 166 ? 11.644 -5.171 -7.228 1.00 74.31 166 GLY A C 1
ATOM 1235 O O . GLY A 1 166 ? 12.450 -4.656 -6.461 1.00 74.31 166 GLY A O 1
ATOM 1236 N N . MET A 1 167 ? 11.082 -6.359 -6.987 1.00 74.75 167 MET A N 1
ATOM 1237 C CA . MET A 1 167 ? 11.349 -7.181 -5.794 1.00 74.75 167 MET A CA 1
ATOM 1238 C C . MET A 1 167 ? 12.350 -8.319 -6.039 1.00 74.75 167 MET A C 1
ATOM 1240 O O . MET A 1 167 ? 12.727 -9.016 -5.100 1.00 74.75 167 MET A O 1
ATOM 1244 N N . HIS A 1 168 ? 12.776 -8.519 -7.289 1.00 77.56 168 HIS A N 1
ATOM 1245 C CA . HIS A 1 168 ? 13.571 -9.669 -7.726 1.00 77.56 168 HIS A CA 1
ATOM 1246 C C . HIS A 1 168 ? 12.906 -11.012 -7.383 1.00 77.56 168 HIS A C 1
ATOM 1248 O O . HIS A 1 168 ? 13.579 -11.975 -7.016 1.00 77.56 168 HIS A O 1
ATOM 1254 N N . SER A 1 169 ? 11.575 -11.086 -7.503 1.00 75.19 169 SER A N 1
ATOM 1255 C CA . SER A 1 169 ? 10.817 -12.285 -7.120 1.00 75.19 169 SER A CA 1
ATOM 1256 C C . SER A 1 169 ? 10.991 -13.452 -8.101 1.00 75.19 169 SER A C 1
ATOM 1258 O O . SER A 1 169 ? 10.746 -14.610 -7.748 1.00 75.19 169 SER A O 1
ATOM 1260 N N . PHE A 1 170 ? 11.452 -13.175 -9.327 1.00 73.62 170 PHE A N 1
ATOM 1261 C CA . PHE A 1 170 ? 11.706 -14.203 -10.329 1.00 73.62 170 PHE A CA 1
ATOM 1262 C C . PHE A 1 170 ? 12.838 -15.137 -9.878 1.00 73.62 170 PHE A C 1
ATOM 1264 O O . PHE A 1 170 ? 14.023 -14.821 -9.977 1.00 73.62 170 PHE A O 1
ATOM 1271 N N . SER A 1 171 ? 12.460 -16.328 -9.415 1.00 70.00 171 SER A N 1
ATOM 1272 C CA . SER A 1 171 ? 13.372 -17.394 -9.006 1.00 70.00 171 SER A CA 1
ATOM 1273 C C . SER A 1 171 ? 12.947 -18.720 -9.648 1.00 70.00 171 SER A C 1
ATOM 1275 O O . SER A 1 171 ? 11.768 -19.063 -9.676 1.00 70.00 171 SER A O 1
ATOM 1277 N N . ASN A 1 172 ? 13.907 -19.461 -10.215 1.00 69.88 172 ASN A N 1
ATOM 1278 C CA . ASN A 1 172 ? 13.712 -20.791 -10.821 1.00 69.88 172 ASN A CA 1
ATOM 1279 C C . ASN A 1 172 ? 12.616 -20.917 -11.915 1.00 69.88 172 ASN A C 1
ATOM 1281 O O . ASN A 1 172 ? 12.046 -21.995 -12.089 1.00 69.88 172 ASN A O 1
ATOM 1285 N N . GLY A 1 173 ? 12.339 -19.860 -12.689 1.00 66.44 173 GLY A N 1
ATOM 1286 C CA . GLY A 1 173 ? 11.376 -19.886 -13.803 1.00 66.44 173 GLY A CA 1
ATOM 1287 C C . GLY A 1 173 ? 12.003 -20.072 -15.193 1.00 66.44 173 GLY A C 1
ATOM 1288 O O . GLY A 1 173 ? 13.199 -19.857 -15.392 1.00 66.44 173 GLY A O 1
ATOM 1289 N N . SER A 1 174 ? 11.179 -20.418 -16.188 1.00 68.31 174 SER A N 1
ATOM 1290 C CA . SER A 1 174 ? 11.537 -20.369 -17.613 1.00 68.31 174 SER A CA 1
ATOM 1291 C C . SER A 1 174 ? 10.779 -19.249 -18.326 1.00 68.31 174 SER A C 1
ATOM 1293 O O . SER A 1 174 ? 9.592 -19.028 -18.096 1.00 68.31 174 SER A O 1
ATOM 1295 N N . ILE A 1 175 ? 11.466 -18.539 -19.222 1.00 65.56 175 ILE A N 1
ATOM 1296 C CA . ILE A 1 175 ? 10.868 -17.488 -20.050 1.00 65.56 175 ILE A CA 1
ATOM 1297 C C . ILE A 1 175 ? 10.627 -18.054 -21.448 1.00 65.56 175 ILE A C 1
ATOM 1299 O O . ILE A 1 175 ? 11.562 -18.466 -22.135 1.00 65.56 175 ILE A O 1
ATOM 1303 N N . HIS A 1 176 ? 9.371 -18.030 -21.890 1.00 64.69 176 HIS A N 1
ATOM 1304 C CA . HIS A 1 176 ? 8.975 -18.442 -23.233 1.00 64.69 176 HIS A CA 1
ATOM 1305 C C . HIS A 1 176 ? 8.535 -17.219 -24.042 1.00 64.69 176 HIS A C 1
ATOM 1307 O O . HIS A 1 176 ? 7.419 -16.727 -23.889 1.00 64.69 176 HIS A O 1
ATOM 1313 N N . ILE A 1 177 ? 9.414 -16.719 -24.914 1.00 67.00 177 ILE A N 1
ATOM 1314 C CA . ILE A 1 177 ? 9.091 -15.601 -25.809 1.00 67.00 177 ILE A CA 1
ATOM 1315 C C . ILE A 1 177 ? 8.366 -16.154 -27.037 1.00 67.00 177 ILE A C 1
ATOM 1317 O O . ILE A 1 177 ? 8.965 -16.822 -27.880 1.00 67.00 177 ILE A O 1
ATOM 1321 N N . VAL A 1 178 ? 7.073 -15.857 -27.152 1.00 71.00 178 VAL A N 1
ATOM 1322 C CA . VAL A 1 178 ? 6.267 -16.221 -28.322 1.00 71.00 178 VAL A CA 1
ATOM 1323 C C . VAL A 1 178 ? 6.152 -15.010 -29.240 1.00 71.00 178 VAL A C 1
ATOM 1325 O O . VAL A 1 178 ? 5.558 -13.995 -28.879 1.00 71.00 178 VAL A O 1
ATOM 1328 N N . LYS A 1 179 ? 6.698 -15.112 -30.456 1.00 72.19 179 LYS A N 1
ATOM 1329 C CA . LYS A 1 179 ? 6.469 -14.106 -31.496 1.00 72.19 179 LYS A CA 1
ATOM 1330 C C . LYS A 1 179 ? 5.038 -14.249 -32.007 1.00 72.19 179 LYS A C 1
ATOM 1332 O O . LYS A 1 179 ? 4.718 -15.225 -32.683 1.00 72.19 179 LYS A O 1
ATOM 1337 N N . LEU A 1 180 ? 4.187 -13.277 -31.694 1.00 64.50 180 LEU A N 1
ATOM 1338 C CA . LEU A 1 180 ? 2.824 -13.260 -32.212 1.00 64.50 180 LEU A CA 1
ATOM 1339 C C . LEU A 1 180 ? 2.837 -12.914 -33.714 1.00 64.50 180 LEU A C 1
ATOM 1341 O O . LEU A 1 180 ? 3.569 -12.007 -34.125 1.00 64.50 180 LEU A O 1
ATOM 1345 N N . PRO A 1 181 ? 2.058 -13.618 -34.556 1.00 65.50 181 PRO A N 1
ATOM 1346 C CA . PRO A 1 181 ? 1.858 -13.211 -35.940 1.00 65.50 181 PRO A CA 1
ATOM 1347 C C . PRO A 1 181 ? 1.142 -11.855 -35.975 1.00 65.50 181 PRO A C 1
ATOM 1349 O O . PRO A 1 181 ? 0.323 -11.552 -35.109 1.00 65.50 181 PRO A O 1
ATOM 1352 N N . SER A 1 182 ? 1.402 -11.051 -37.008 1.00 62.16 182 SER A N 1
ATOM 1353 C CA . SER A 1 182 ? 0.836 -9.701 -37.176 1.00 62.16 182 SER A CA 1
ATOM 1354 C C . SER A 1 182 ? -0.701 -9.648 -37.257 1.00 62.16 182 SER A C 1
ATOM 1356 O O . SER A 1 182 ? -1.261 -8.558 -37.334 1.00 62.16 182 SER A O 1
ATOM 1358 N N . GLN A 1 183 ? -1.390 -10.796 -37.231 1.00 54.09 183 GLN A N 1
ATOM 1359 C CA . GLN A 1 183 ? -2.844 -10.924 -37.372 1.00 54.09 183 GLN A CA 1
ATOM 1360 C C . GLN A 1 183 ? -3.500 -11.826 -36.309 1.00 54.09 183 GLN A C 1
ATOM 1362 O O . GLN A 1 183 ? -4.342 -12.662 -36.627 1.00 54.09 183 GLN A O 1
ATOM 1367 N N . GLY A 1 184 ? -3.133 -11.673 -35.034 1.00 47.06 184 GLY A N 1
ATOM 1368 C CA . GLY A 1 184 ? -3.776 -12.390 -33.926 1.00 47.06 184 GLY A CA 1
ATOM 1369 C C . GLY A 1 184 ? -4.194 -11.464 -32.787 1.00 47.06 184 GLY A C 1
ATOM 1370 O O . GLY A 1 184 ? -3.375 -11.106 -31.947 1.00 47.06 184 GLY A O 1
ATOM 1371 N N . HIS A 1 185 ? -5.475 -11.091 -32.714 1.00 49.22 185 HIS A N 1
ATOM 1372 C CA . HIS A 1 185 ? -6.045 -10.480 -31.509 1.00 49.22 185 HIS A CA 1
ATOM 1373 C C . HIS A 1 185 ? -6.339 -11.571 -30.473 1.00 49.22 185 HIS A C 1
ATOM 1375 O O . HIS A 1 185 ? -7.377 -12.230 -30.534 1.00 49.22 185 HIS A O 1
ATOM 1381 N N . HIS A 1 186 ? -5.459 -11.743 -29.490 1.00 47.84 186 HIS A N 1
ATOM 1382 C CA . HIS A 1 186 ? -5.748 -12.577 -28.325 1.00 47.84 186 HIS A CA 1
ATOM 1383 C C . HIS A 1 186 ? -6.514 -11.749 -27.288 1.00 47.84 186 HIS A C 1
ATOM 1385 O O . HIS A 1 186 ? -5.955 -10.883 -26.621 1.00 47.84 186 HIS A O 1
ATOM 1391 N N . ARG A 1 187 ? -7.823 -11.990 -27.170 1.00 47.00 187 ARG A N 1
ATOM 1392 C CA . ARG A 1 187 ? -8.659 -11.408 -26.113 1.00 47.00 187 ARG A CA 1
ATOM 1393 C C . ARG A 1 187 ? -8.708 -12.374 -24.932 1.00 47.00 187 ARG A C 1
ATOM 1395 O O . ARG A 1 187 ? -9.385 -13.392 -25.015 1.00 47.00 187 ARG A O 1
ATOM 1402 N N . HIS A 1 188 ? -8.056 -12.037 -23.823 1.00 43.44 188 HIS A N 1
ATOM 1403 C CA . HIS A 1 188 ? -8.473 -12.546 -22.515 1.00 43.44 188 HIS A CA 1
ATOM 1404 C C . HIS A 1 188 ? -9.609 -11.641 -22.027 1.00 43.44 188 HIS A C 1
ATOM 1406 O O . HIS A 1 188 ? -9.384 -10.529 -21.558 1.00 43.44 188 HIS A O 1
ATOM 1412 N N . ALA A 1 189 ? -10.853 -12.061 -22.255 1.00 39.84 189 ALA A N 1
ATOM 1413 C CA . ALA A 1 189 ? -12.030 -11.295 -21.867 1.00 39.84 189 ALA A CA 1
ATOM 1414 C C . ALA A 1 189 ? -12.469 -11.686 -20.450 1.00 39.84 189 ALA A C 1
ATOM 1416 O O . ALA A 1 189 ? -13.354 -12.518 -20.275 1.00 39.84 189 ALA A O 1
ATOM 1417 N N . GLY A 1 190 ? -11.872 -11.061 -19.437 1.00 42.16 190 GLY A N 1
ATOM 1418 C CA . GLY A 1 190 ? -12.520 -10.926 -18.134 1.00 42.16 190 GLY A CA 1
ATOM 1419 C C . GLY A 1 190 ? -13.468 -9.730 -18.191 1.00 42.16 190 GLY A C 1
ATOM 1420 O O . GLY A 1 190 ? -13.024 -8.603 -18.404 1.00 42.16 190 GLY A O 1
ATOM 1421 N N . LYS A 1 191 ? -14.781 -9.938 -18.044 1.00 44.25 191 LYS A N 1
ATOM 1422 C CA . LYS A 1 191 ? -15.695 -8.816 -17.788 1.00 44.25 191 LYS A CA 1
ATOM 1423 C C . LYS A 1 191 ? -15.506 -8.396 -16.333 1.00 44.25 191 LYS A C 1
ATOM 1425 O O . LYS A 1 191 ? -16.049 -9.040 -15.443 1.00 44.25 191 LYS A O 1
ATOM 1430 N N . LEU A 1 192 ? -14.768 -7.313 -16.103 1.00 49.38 192 LEU A N 1
ATOM 1431 C CA . LEU A 1 192 ? -14.863 -6.584 -14.842 1.00 49.38 192 LEU A CA 1
ATOM 1432 C C . LEU A 1 192 ? -16.263 -5.970 -14.791 1.00 49.38 192 LEU A C 1
ATOM 1434 O O . LEU A 1 192 ? -16.593 -5.101 -15.601 1.00 49.38 192 LEU A O 1
ATOM 1438 N N . GLN A 1 193 ? -17.119 -6.479 -13.907 1.00 53.28 193 GLN A N 1
ATOM 1439 C CA . GLN A 1 193 ? -18.391 -5.822 -13.641 1.00 53.28 193 GLN A CA 1
ATOM 1440 C C . GLN A 1 193 ? -18.111 -4.569 -12.805 1.00 53.28 193 GLN A C 1
ATOM 1442 O O . GLN A 1 193 ? -17.387 -4.667 -11.813 1.00 53.28 193 GLN A O 1
ATOM 1447 N N . PRO A 1 194 ? -18.639 -3.392 -13.187 1.00 54.28 194 PRO A N 1
ATOM 1448 C CA . PRO A 1 194 ? -18.551 -2.215 -12.340 1.00 54.28 194 PRO A CA 1
ATOM 1449 C C . PRO A 1 194 ? -19.192 -2.532 -10.991 1.00 54.28 194 PRO A C 1
ATOM 1451 O O . PRO A 1 194 ? -20.343 -2.969 -10.946 1.00 54.28 194 PRO A O 1
ATOM 1454 N N . ILE A 1 195 ? -18.464 -2.310 -9.898 1.00 55.50 195 ILE A N 1
ATOM 1455 C CA . ILE A 1 195 ? -19.058 -2.377 -8.566 1.00 55.50 195 ILE A CA 1
ATOM 1456 C C . ILE A 1 195 ? -20.031 -1.202 -8.469 1.00 55.50 195 ILE A C 1
ATOM 1458 O O . ILE A 1 195 ? -19.628 -0.042 -8.424 1.00 55.50 195 ILE A O 1
ATOM 1462 N N . SER A 1 196 ? -21.324 -1.500 -8.482 1.00 68.25 196 SER A N 1
ATOM 1463 C CA . SER A 1 196 ? -22.376 -0.542 -8.165 1.00 68.25 196 SER A CA 1
ATOM 1464 C C . SER A 1 196 ? -22.914 -0.841 -6.771 1.00 68.25 196 SER A C 1
ATOM 1466 O O . SER A 1 196 ? -22.925 -1.990 -6.334 1.00 68.25 196 SER A O 1
ATOM 1468 N N . ARG A 1 197 ? -23.440 0.174 -6.080 1.00 64.06 197 ARG A N 1
ATOM 1469 C CA . ARG A 1 197 ? -24.109 -0.019 -4.781 1.00 64.06 197 ARG A CA 1
ATOM 1470 C C . ARG A 1 197 ? -25.230 -1.074 -4.850 1.00 64.06 197 ARG A C 1
ATOM 1472 O O . ARG A 1 197 ? -25.508 -1.735 -3.856 1.00 64.06 197 ARG A O 1
ATOM 1479 N N . ALA A 1 198 ? -25.858 -1.230 -6.018 1.00 72.19 198 ALA A N 1
ATOM 1480 C CA . ALA A 1 198 ? -26.935 -2.187 -6.262 1.00 72.19 198 ALA A CA 1
ATOM 1481 C C . ALA A 1 198 ? -26.451 -3.616 -6.576 1.00 72.19 198 ALA A C 1
ATOM 1483 O O . ALA A 1 198 ? -27.246 -4.544 -6.493 1.00 72.19 198 ALA A O 1
ATOM 1484 N N . SER A 1 199 ? -25.180 -3.805 -6.946 1.00 77.56 199 SER A N 1
ATOM 1485 C CA . SER A 1 199 ? -24.613 -5.123 -7.272 1.00 77.56 199 SER A CA 1
ATOM 1486 C C . SER A 1 199 ? -23.904 -5.786 -6.091 1.00 77.56 199 SER A C 1
ATOM 1488 O O . SER A 1 199 ? -23.354 -6.871 -6.250 1.00 77.56 199 SER A O 1
ATOM 1490 N N . VAL A 1 200 ? -23.869 -5.127 -4.930 1.00 84.00 200 VAL A N 1
ATOM 1491 C CA . VAL A 1 200 ? -23.316 -5.696 -3.699 1.00 84.00 200 VAL A CA 1
ATOM 1492 C C . VAL A 1 200 ? -24.385 -6.562 -3.044 1.00 84.00 200 VAL A C 1
ATOM 1494 O O . VAL A 1 200 ? -25.478 -6.083 -2.741 1.00 84.00 200 VAL A O 1
ATOM 1497 N N . ASP A 1 201 ? -24.058 -7.828 -2.798 1.00 89.00 201 ASP A N 1
ATOM 1498 C CA . ASP A 1 201 ? -24.821 -8.652 -1.867 1.00 89.00 201 ASP A CA 1
ATOM 1499 C C . ASP A 1 201 ? -24.528 -8.170 -0.441 1.00 89.00 201 ASP A C 1
ATOM 1501 O O . ASP A 1 201 ? -23.528 -8.537 0.176 1.00 89.00 201 ASP A O 1
ATOM 1505 N N . TRP A 1 202 ? -25.392 -7.285 0.056 1.00 90.94 202 TRP A N 1
ATOM 1506 C CA . TRP A 1 202 ? -25.241 -6.672 1.372 1.00 90.94 202 TRP A CA 1
ATOM 1507 C C . TRP A 1 202 ? -25.386 -7.674 2.521 1.00 90.94 202 TRP A C 1
ATOM 1509 O O . TRP A 1 202 ? -24.822 -7.432 3.586 1.00 90.94 202 TRP A O 1
ATOM 1519 N N . GLY A 1 203 ? -26.087 -8.795 2.311 1.00 93.81 203 GLY A N 1
ATOM 1520 C CA . GLY A 1 203 ? -26.183 -9.868 3.301 1.00 93.81 203 GLY A CA 1
ATOM 1521 C C . GLY A 1 203 ? -24.836 -10.560 3.477 1.00 93.81 203 GLY A C 1
ATOM 1522 O O . GLY A 1 203 ? -24.294 -10.582 4.580 1.00 93.81 203 GLY A O 1
ATOM 1523 N N . THR A 1 204 ? -24.240 -11.005 2.368 1.00 93.44 204 THR A N 1
ATOM 1524 C CA . THR A 1 204 ? -22.888 -11.584 2.375 1.00 93.44 204 THR A CA 1
ATOM 1525 C C . THR A 1 204 ? -21.847 -10.575 2.874 1.00 93.44 204 THR A C 1
ATOM 1527 O O . THR A 1 204 ? -20.977 -10.922 3.670 1.00 93.44 204 THR A O 1
ATOM 1530 N N . ALA A 1 205 ? -21.940 -9.304 2.465 1.00 90.00 205 ALA A N 1
ATOM 1531 C CA . ALA A 1 205 ? -21.036 -8.262 2.953 1.00 90.00 205 ALA A CA 1
ATOM 1532 C C . ALA A 1 205 ? -21.114 -8.106 4.481 1.00 90.00 205 ALA A C 1
ATOM 1534 O O . ALA A 1 205 ? -20.076 -7.979 5.127 1.00 90.00 205 ALA A O 1
ATOM 1535 N N . PHE A 1 206 ? -22.322 -8.164 5.058 1.00 95.88 206 PHE A N 1
ATOM 1536 C CA . PHE A 1 206 ? -22.524 -8.121 6.506 1.00 95.88 206 PHE A CA 1
ATOM 1537 C C . PHE A 1 206 ? -21.886 -9.317 7.218 1.00 95.88 206 PHE A C 1
ATOM 1539 O O . PHE A 1 206 ? -21.168 -9.130 8.196 1.00 95.88 206 PHE A O 1
ATOM 1546 N N . GLU A 1 207 ? -22.076 -10.532 6.703 1.00 95.88 207 GLU A N 1
ATOM 1547 C CA . GLU A 1 207 ? -21.449 -11.736 7.266 1.00 95.88 207 GLU A CA 1
ATOM 1548 C C . GLU A 1 207 ? -19.917 -11.648 7.258 1.00 95.88 207 GLU A C 1
ATOM 1550 O O . GLU A 1 207 ? -19.270 -12.004 8.243 1.00 95.88 207 GLU A O 1
ATOM 1555 N N . VAL A 1 208 ? -19.329 -11.123 6.178 1.00 93.19 208 VAL A N 1
ATOM 1556 C CA . VAL A 1 208 ? -17.872 -10.969 6.054 1.00 93.19 208 VAL A CA 1
ATOM 1557 C C . VAL A 1 208 ? -17.323 -9.943 7.047 1.00 93.19 208 VAL A C 1
ATOM 1559 O O . VAL A 1 208 ? -16.337 -10.243 7.717 1.00 93.19 208 VAL A O 1
ATOM 1562 N N . VAL A 1 209 ? -17.951 -8.768 7.195 1.00 94.81 209 VAL A N 1
ATOM 1563 C CA . VAL A 1 209 ? -17.466 -7.758 8.161 1.00 94.81 209 VAL A CA 1
ATOM 1564 C C . VAL A 1 209 ? -17.670 -8.195 9.613 1.00 94.81 209 VAL A C 1
ATOM 1566 O O . VAL A 1 209 ? -16.837 -7.894 10.463 1.00 94.81 209 VAL A O 1
ATOM 1569 N N . VAL A 1 210 ? -18.732 -8.955 9.909 1.00 96.19 210 VAL A N 1
ATOM 1570 C CA . VAL A 1 210 ? -18.946 -9.551 11.238 1.00 96.19 210 VAL A CA 1
ATOM 1571 C C . VAL A 1 210 ? -17.903 -10.626 11.525 1.00 96.19 210 VAL A C 1
ATOM 1573 O O . VAL A 1 210 ? -17.358 -10.663 12.628 1.00 96.19 210 VAL A O 1
ATOM 1576 N N . LYS A 1 211 ? -17.579 -11.479 10.544 1.00 94.19 211 LYS A N 1
ATOM 1577 C CA . LYS A 1 211 ? -16.507 -12.474 10.674 1.00 94.19 211 LYS A CA 1
ATOM 1578 C C . LYS A 1 211 ? -15.176 -11.788 10.983 1.00 94.19 211 LYS A C 1
ATOM 1580 O O . LYS A 1 211 ? -14.523 -12.181 11.941 1.00 94.19 211 LYS A O 1
ATOM 1585 N N . ASP A 1 212 ? -14.807 -10.760 10.222 1.00 91.94 212 ASP A N 1
ATOM 1586 C CA . ASP A 1 212 ? -13.581 -9.983 10.448 1.00 91.94 212 ASP A CA 1
ATOM 1587 C C . ASP A 1 212 ? -13.534 -9.372 11.861 1.00 91.94 212 ASP A C 1
ATOM 1589 O O . ASP A 1 212 ? -12.501 -9.371 12.528 1.00 91.94 212 ASP A O 1
ATOM 1593 N N . ALA A 1 213 ? -14.692 -8.936 12.368 1.00 93.06 213 ALA A N 1
ATOM 1594 C CA . ALA A 1 213 ? -14.817 -8.350 13.695 1.00 93.06 213 ALA A CA 1
ATOM 1595 C C . ALA A 1 213 ? -14.735 -9.338 14.866 1.00 93.06 213 ALA A C 1
ATOM 1597 O O . ALA A 1 213 ? -14.475 -8.909 15.990 1.00 93.06 213 ALA A O 1
ATOM 1598 N N . THR A 1 214 ? -15.007 -10.624 14.634 1.00 91.56 214 THR A N 1
ATOM 1599 C CA . THR A 1 214 ? -15.273 -11.596 15.712 1.00 91.56 214 THR A CA 1
ATOM 1600 C C . THR A 1 214 ? -14.416 -12.854 15.645 1.00 91.56 214 THR A C 1
ATOM 1602 O O . THR A 1 214 ? -14.294 -13.562 16.644 1.00 91.56 214 THR A O 1
ATOM 1605 N N . VAL A 1 215 ? -13.794 -13.133 14.499 1.00 89.31 215 VAL A N 1
ATOM 1606 C CA . VAL A 1 215 ? -12.949 -14.305 14.279 1.00 89.31 215 VAL A CA 1
ATOM 1607 C C . VAL A 1 215 ? -11.529 -13.839 14.012 1.00 89.31 215 VAL A C 1
ATOM 1609 O O . VAL A 1 215 ? -11.223 -13.317 12.943 1.00 89.31 215 VAL A O 1
ATOM 1612 N N . GLN A 1 216 ? -10.653 -14.068 14.985 1.00 85.25 216 GLN A N 1
ATOM 1613 C CA . GLN A 1 216 ? -9.242 -13.735 14.856 1.00 85.25 216 GLN A CA 1
ATOM 1614 C C . GLN A 1 216 ? -8.569 -14.637 13.806 1.00 85.25 216 GLN A C 1
ATOM 1616 O O . GLN A 1 216 ? -8.739 -15.863 13.864 1.00 85.25 216 GLN A O 1
ATOM 1621 N N . PRO A 1 217 ? -7.824 -14.072 12.840 1.00 82.31 217 PRO A N 1
ATOM 1622 C CA . PRO A 1 217 ? -7.141 -14.870 11.834 1.00 82.31 217 PRO A CA 1
ATOM 1623 C C . PRO A 1 217 ? -5.859 -15.522 12.375 1.00 82.31 217 PRO A C 1
ATOM 1625 O O . PRO A 1 217 ? -5.335 -15.106 13.412 1.00 82.31 217 PRO A O 1
ATOM 1628 N N . PRO A 1 218 ? -5.325 -16.544 11.674 1.00 81.06 218 PRO A N 1
ATOM 1629 C CA . PRO A 1 218 ? -4.091 -17.221 12.072 1.00 81.06 218 PRO A CA 1
ATOM 1630 C C . PRO A 1 218 ? -2.850 -16.319 12.095 1.00 81.06 218 PRO A C 1
ATOM 1632 O O . PRO A 1 218 ? -1.977 -16.535 12.932 1.00 81.06 218 PRO A O 1
ATOM 1635 N N . ASP A 1 219 ? -2.763 -15.340 11.188 1.00 76.81 219 ASP A N 1
ATOM 1636 C CA . ASP A 1 219 ? -1.698 -14.331 11.162 1.00 76.81 219 ASP A CA 1
ATOM 1637 C C . ASP A 1 219 ? -2.294 -12.939 10.974 1.00 76.81 219 ASP A C 1
ATOM 1639 O O . ASP A 1 219 ? -2.507 -12.457 9.864 1.00 76.81 219 ASP A O 1
ATOM 1643 N N . TRP A 1 220 ? -2.542 -12.273 12.092 1.00 75.06 220 TRP A N 1
ATOM 1644 C CA . TRP A 1 220 ? -3.178 -10.967 12.071 1.00 75.06 220 TRP A CA 1
ATOM 1645 C C . TRP A 1 220 ? -2.253 -9.826 11.630 1.00 75.06 220 TRP A C 1
ATOM 1647 O O . TRP A 1 220 ? -2.725 -8.713 11.415 1.00 75.06 220 TRP A O 1
ATOM 1657 N N . ASN A 1 221 ? -0.947 -10.071 11.445 1.00 71.69 221 ASN A N 1
ATOM 1658 C CA . ASN A 1 221 ? -0.087 -9.076 10.793 1.00 71.69 221 ASN A CA 1
ATOM 1659 C C . ASN A 1 221 ? -0.446 -8.907 9.306 1.00 71.69 221 ASN A C 1
ATOM 1661 O O . ASN A 1 221 ? 0.022 -7.960 8.673 1.00 71.69 221 ASN A O 1
ATOM 1665 N N . LEU A 1 222 ? -1.249 -9.821 8.750 1.00 72.75 222 LEU A N 1
ATOM 1666 C CA . LEU A 1 222 ? -1.707 -9.796 7.365 1.00 72.75 222 LEU A CA 1
ATOM 1667 C C . LEU A 1 222 ? -3.177 -9.383 7.237 1.00 72.75 222 LEU A C 1
ATOM 1669 O O . LEU A 1 222 ? -3.506 -8.637 6.315 1.00 72.75 222 LEU A O 1
ATOM 1673 N N . ASP A 1 223 ? -4.059 -9.863 8.118 1.00 79.38 223 ASP A N 1
ATOM 1674 C CA . ASP A 1 223 ? -5.502 -9.624 8.024 1.00 79.38 223 ASP A CA 1
ATOM 1675 C C . ASP A 1 223 ? -6.232 -9.553 9.382 1.00 79.38 223 ASP A C 1
ATOM 1677 O O . ASP A 1 223 ? -5.685 -9.853 10.438 1.00 79.38 223 ASP A O 1
ATOM 1681 N N . GLY A 1 224 ? -7.500 -9.129 9.353 1.00 83.12 224 GLY A N 1
ATOM 1682 C CA . GLY A 1 224 ? -8.427 -9.172 10.486 1.00 83.12 224 GLY A CA 1
ATOM 1683 C C . GLY A 1 224 ? -8.038 -8.372 11.731 1.00 83.12 224 GLY A C 1
ATOM 1684 O O . GLY A 1 224 ? -7.355 -7.348 11.676 1.00 83.12 224 GLY A O 1
ATOM 1685 N N . ARG A 1 225 ? -8.568 -8.815 12.878 1.00 88.19 225 ARG A N 1
ATOM 1686 C CA . ARG A 1 225 ? -8.427 -8.140 14.174 1.00 88.19 225 ARG A CA 1
ATOM 1687 C C . ARG A 1 225 ? -7.655 -8.984 15.186 1.00 88.19 225 ARG A C 1
ATOM 1689 O O . ARG A 1 225 ? -7.859 -10.191 15.286 1.00 88.19 225 ARG A O 1
ATOM 1696 N N . ASN A 1 226 ? -6.828 -8.318 15.984 1.00 86.00 226 ASN A N 1
ATOM 1697 C CA . ASN A 1 226 ? -6.060 -8.886 17.085 1.00 86.00 226 ASN A CA 1
ATOM 1698 C C . ASN A 1 226 ? -6.692 -8.564 18.448 1.00 86.00 226 ASN A C 1
ATOM 1700 O O . ASN A 1 226 ? -7.421 -7.583 18.587 1.00 86.00 226 ASN A O 1
ATOM 1704 N N . GLY A 1 227 ? -6.372 -9.357 19.472 1.00 86.19 227 GLY A N 1
ATOM 1705 C CA . GLY A 1 227 ? -6.738 -9.081 20.863 1.00 86.19 227 GLY A CA 1
ATOM 1706 C C . GLY A 1 227 ? -8.245 -9.127 21.102 1.00 86.19 227 GLY A C 1
ATOM 1707 O O . GLY A 1 227 ? -8.749 -8.457 22.003 1.00 86.19 227 GLY A O 1
ATOM 1708 N N . LEU A 1 228 ? -8.984 -9.876 20.274 1.00 88.56 228 LEU A N 1
ATOM 1709 C CA . LEU A 1 228 ? -10.445 -9.929 20.331 1.00 88.56 228 LEU A CA 1
ATOM 1710 C C . LEU A 1 228 ? -10.940 -10.499 21.660 1.00 88.56 228 LEU A C 1
ATOM 1712 O O . LEU A 1 228 ? -11.936 -10.012 22.195 1.00 88.56 228 LEU A O 1
ATOM 1716 N N . LYS A 1 229 ? -10.239 -11.494 22.218 1.00 87.75 229 LYS A N 1
ATOM 1717 C CA . LYS A 1 229 ? -10.602 -12.092 23.506 1.00 87.75 229 LYS A CA 1
ATOM 1718 C C . LYS A 1 229 ? -10.469 -11.071 24.635 1.00 87.75 229 LYS A C 1
ATOM 1720 O O . LYS A 1 229 ? -11.398 -10.927 25.428 1.00 87.75 229 LYS A O 1
ATOM 1725 N N . SER A 1 230 ? -9.349 -10.354 24.694 1.00 88.94 230 SER A N 1
ATOM 1726 C CA . SER A 1 230 ? -9.130 -9.323 25.714 1.00 88.94 230 SER A CA 1
ATOM 1727 C C . SER A 1 230 ? -10.056 -8.137 25.533 1.00 88.94 230 SER A C 1
ATOM 1729 O O . SER A 1 230 ? -10.676 -7.701 26.500 1.00 88.94 230 SER A O 1
ATOM 1731 N N . ARG A 1 231 ? -10.259 -7.675 24.296 1.00 89.50 231 ARG A N 1
ATOM 1732 C CA . ARG A 1 231 ? -11.208 -6.599 24.011 1.00 89.50 231 ARG A CA 1
ATOM 1733 C C . ARG A 1 231 ? -12.632 -6.958 24.419 1.00 89.50 231 ARG A C 1
ATOM 1735 O O . ARG A 1 231 ? -13.318 -6.111 24.978 1.00 89.50 231 ARG A O 1
ATOM 1742 N N . ALA A 1 232 ? -13.074 -8.194 24.199 1.00 89.94 232 ALA A N 1
ATOM 1743 C CA . ALA A 1 232 ? -14.402 -8.628 24.627 1.00 89.94 232 ALA A CA 1
ATOM 1744 C C . ALA A 1 232 ? -14.599 -8.555 26.155 1.00 89.94 232 ALA A C 1
ATOM 1746 O O . ALA A 1 232 ? -15.732 -8.414 26.609 1.00 89.94 232 ALA A O 1
ATOM 1747 N N . ALA A 1 233 ? -13.520 -8.649 26.941 1.00 90.62 233 ALA A N 1
ATOM 1748 C CA . ALA A 1 233 ? -13.560 -8.555 28.400 1.00 90.62 233 ALA A CA 1
ATOM 1749 C C . ALA A 1 233 ? -13.319 -7.129 28.927 1.00 90.62 233 ALA A C 1
ATOM 1751 O O . ALA A 1 233 ? -13.919 -6.733 29.923 1.00 90.62 233 ALA A O 1
ATOM 1752 N N . LEU A 1 234 ? -12.422 -6.382 28.283 1.00 92.50 234 LEU A N 1
ATOM 1753 C CA . LEU A 1 234 ? -11.913 -5.097 28.766 1.00 92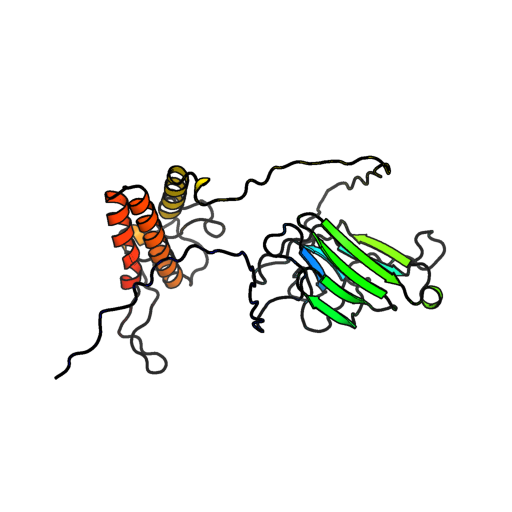.50 234 LEU A CA 1
ATOM 1754 C C . LEU A 1 234 ? -12.541 -3.892 28.066 1.00 92.50 234 LEU A C 1
ATOM 1756 O O . LEU A 1 234 ? -12.451 -2.784 28.582 1.00 92.50 234 LEU A O 1
ATOM 1760 N N . HIS A 1 235 ? -13.176 -4.094 26.909 1.00 94.62 235 HIS A N 1
ATOM 1761 C CA . HIS A 1 235 ? -13.693 -3.034 26.040 1.00 94.62 235 HIS A CA 1
ATOM 1762 C C . HIS A 1 235 ? -12.609 -2.078 25.506 1.00 94.62 235 HIS A C 1
ATOM 1764 O O . HIS A 1 235 ? -12.885 -0.928 25.175 1.00 94.62 235 HIS A O 1
ATOM 1770 N N . TYR A 1 236 ? -11.370 -2.562 25.408 1.00 92.75 236 TYR A N 1
ATOM 1771 C CA . TYR A 1 236 ? -10.243 -1.968 24.685 1.00 92.75 236 TYR A CA 1
ATOM 1772 C C . TYR A 1 236 ? -9.207 -3.061 24.392 1.00 92.75 236 TYR A C 1
ATOM 1774 O O . TYR A 1 236 ? -9.229 -4.125 25.012 1.00 92.75 236 TYR A O 1
ATOM 1782 N N . VAL A 1 237 ? -8.306 -2.824 23.441 1.00 90.88 237 VAL A N 1
ATOM 1783 C CA . VAL A 1 237 ? -7.139 -3.689 23.217 1.00 90.88 237 VAL A CA 1
ATOM 1784 C C . VAL A 1 237 ? -6.037 -3.257 24.189 1.00 90.88 237 VAL A C 1
ATOM 1786 O O . VAL A 1 237 ? -5.584 -2.114 24.088 1.00 90.88 237 VAL A O 1
ATOM 1789 N N . PRO A 1 238 ? -5.611 -4.109 25.138 1.00 89.25 238 PRO A N 1
ATOM 1790 C CA . PRO A 1 238 ? -4.557 -3.754 26.080 1.00 89.25 238 PRO A CA 1
ATOM 1791 C C . PRO A 1 238 ? -3.166 -3.778 25.434 1.00 89.25 238 PRO A C 1
ATOM 1793 O O . PRO A 1 238 ? -2.883 -4.548 24.515 1.00 89.25 238 PRO A O 1
ATOM 1796 N N . LYS A 1 239 ? -2.278 -2.925 25.943 1.00 86.75 239 LYS A N 1
ATOM 1797 C CA . LYS A 1 239 ? -0.840 -2.959 25.685 1.00 86.75 239 LYS A CA 1
ATOM 1798 C C . LYS A 1 239 ? -0.188 -4.069 26.514 1.00 86.75 239 LYS A C 1
ATOM 1800 O O . LYS A 1 239 ? -0.584 -4.293 27.654 1.00 86.75 239 LYS A O 1
ATOM 1805 N N . ASP A 1 240 ? 0.827 -4.713 25.937 1.00 81.56 240 ASP A N 1
ATOM 1806 C CA . ASP A 1 240 ? 1.620 -5.779 26.568 1.00 81.56 240 ASP A CA 1
ATOM 1807 C C . ASP A 1 240 ? 0.762 -6.932 27.121 1.00 81.56 240 ASP A C 1
ATOM 1809 O O . ASP A 1 240 ? 1.036 -7.499 28.181 1.00 81.56 240 ASP A O 1
ATOM 1813 N N . ASP A 1 241 ? -0.300 -7.279 26.391 1.00 80.81 241 ASP A N 1
ATOM 1814 C CA . ASP A 1 241 ? -1.229 -8.332 26.780 1.00 80.81 241 ASP A CA 1
ATOM 1815 C C . ASP A 1 241 ? -0.553 -9.705 26.811 1.00 80.81 241 ASP A C 1
ATOM 1817 O O . ASP A 1 241 ? -0.057 -10.208 25.806 1.00 80.81 241 ASP A O 1
ATOM 1821 N N . THR A 1 242 ? -0.567 -10.336 27.980 1.00 77.75 242 THR A N 1
ATOM 1822 C CA . THR A 1 242 ? -0.090 -11.715 28.171 1.00 77.75 242 THR A CA 1
ATOM 1823 C C . THR A 1 242 ? -1.229 -12.691 28.474 1.00 77.75 242 THR A C 1
ATOM 1825 O O . THR A 1 242 ? -1.005 -13.893 28.627 1.00 77.75 242 THR A O 1
ATOM 1828 N N . THR A 1 243 ? -2.461 -12.187 28.570 1.00 76.06 243 THR A N 1
ATOM 1829 C CA . THR A 1 243 ? -3.662 -12.934 28.974 1.00 76.06 243 THR A CA 1
ATOM 1830 C C . THR A 1 243 ? -4.437 -13.505 27.781 1.00 76.06 243 THR A C 1
ATOM 1832 O O . THR A 1 243 ? -5.187 -14.489 27.910 1.00 76.06 243 THR A O 1
ATOM 1835 N N . ASP A 1 244 ? -4.210 -12.935 26.599 1.00 75.75 244 ASP A N 1
ATOM 1836 C CA . ASP A 1 244 ? -4.641 -13.474 25.320 1.00 75.75 244 ASP A CA 1
ATOM 1837 C C . ASP A 1 244 ? -3.469 -14.188 24.620 1.00 75.75 244 ASP A C 1
ATOM 1839 O O . ASP A 1 244 ? -2.606 -13.533 24.040 1.00 75.75 244 ASP A O 1
ATOM 1843 N N . PRO A 1 245 ? -3.421 -15.534 24.625 1.00 64.06 245 PRO A N 1
ATOM 1844 C CA . PRO A 1 245 ? -2.346 -16.291 23.982 1.00 64.06 245 PRO A CA 1
ATOM 1845 C C . PRO A 1 245 ? -2.392 -16.210 22.450 1.00 64.06 245 PRO A C 1
ATOM 1847 O O . PRO A 1 245 ? -1.480 -16.702 21.789 1.00 64.06 245 PRO A O 1
ATOM 1850 N N . THR A 1 246 ? -3.466 -15.645 21.889 1.00 64.44 246 THR A N 1
ATOM 1851 C CA . THR A 1 246 ? -3.589 -15.357 20.458 1.00 64.44 246 THR A CA 1
ATOM 1852 C C . THR A 1 246 ? -3.179 -13.929 20.114 1.00 64.44 246 THR A C 1
ATOM 1854 O O . THR A 1 246 ? -3.052 -13.604 18.935 1.00 64.44 246 THR A O 1
ATOM 1857 N N . SER A 1 247 ? -2.902 -13.087 21.114 1.00 61.72 247 SER A N 1
ATOM 1858 C CA . SER A 1 247 ? -2.307 -11.777 20.881 1.00 61.72 247 SER A CA 1
ATOM 1859 C C . SER A 1 247 ? -0.823 -11.900 20.510 1.00 61.72 247 SER A C 1
ATOM 1861 O O . SER A 1 247 ? -0.071 -12.639 21.144 1.00 61.72 247 SER A O 1
ATOM 1863 N N . GLY A 1 248 ? -0.377 -11.212 19.450 1.00 58.72 248 GLY A N 1
ATOM 1864 C CA . GLY A 1 248 ? 1.058 -11.180 19.113 1.00 58.72 248 GLY A CA 1
ATOM 1865 C C . GLY A 1 248 ? 1.424 -10.515 17.787 1.00 58.72 248 GLY A C 1
ATOM 1866 O O . GLY A 1 248 ? 1.087 -11.026 16.740 1.00 58.72 248 GLY A O 1
ATOM 1867 N N . GLY A 1 249 ? 2.121 -9.383 17.812 1.00 59.22 249 GLY A N 1
ATOM 1868 C CA . GLY A 1 249 ? 2.420 -8.518 16.657 1.00 59.22 249 GLY A CA 1
ATOM 1869 C C . GLY A 1 249 ? 2.759 -7.120 17.175 1.00 59.22 249 GLY A C 1
ATOM 1870 O O . GLY A 1 249 ? 3.053 -7.006 18.363 1.00 59.22 249 GLY A O 1
ATOM 1871 N N . ALA A 1 250 ? 2.787 -6.084 16.326 1.00 55.72 250 ALA A N 1
ATOM 1872 C CA . ALA A 1 250 ? 3.402 -4.788 16.660 1.00 55.72 250 ALA A CA 1
ATOM 1873 C C . ALA A 1 250 ? 2.985 -4.258 18.064 1.00 55.72 250 ALA A C 1
ATOM 1875 O O . ALA A 1 250 ? 1.840 -3.834 18.238 1.00 55.72 250 ALA A O 1
ATOM 1876 N N . PRO A 1 251 ? 3.892 -4.278 19.064 1.00 54.06 251 PRO A N 1
ATOM 1877 C CA . PRO A 1 251 ? 3.538 -4.173 20.488 1.00 54.06 251 PRO A CA 1
ATOM 1878 C C . PRO A 1 251 ? 3.019 -2.791 20.931 1.00 54.06 251 PRO A C 1
ATOM 1880 O O . PRO A 1 251 ? 2.520 -2.643 22.043 1.00 54.06 251 PRO A O 1
ATOM 1883 N N . ASP A 1 252 ? 3.076 -1.777 20.063 1.00 64.06 252 ASP A N 1
ATOM 1884 C CA . ASP A 1 252 ? 2.840 -0.374 20.426 1.00 64.06 252 ASP A CA 1
ATOM 1885 C C . ASP A 1 252 ? 1.583 0.265 19.799 1.00 64.06 252 ASP A C 1
ATOM 1887 O O . ASP A 1 252 ? 1.413 1.479 19.878 1.00 64.06 252 ASP A O 1
ATOM 1891 N N . LEU A 1 253 ? 0.673 -0.514 19.198 1.00 80.56 253 LEU A N 1
ATOM 1892 C CA . LEU A 1 253 ? -0.502 0.025 18.480 1.00 80.56 253 LEU A CA 1
ATOM 1893 C C . LEU A 1 253 ? -1.846 -0.138 19.218 1.00 80.56 253 LEU A C 1
ATOM 1895 O O . LEU A 1 253 ? -2.898 0.134 18.646 1.00 80.56 253 LEU A O 1
ATOM 1899 N N . ALA A 1 254 ? -1.835 -0.549 20.490 1.00 87.12 254 ALA A N 1
ATOM 1900 C CA . ALA A 1 254 ? -3.027 -0.908 21.275 1.00 87.12 254 ALA A CA 1
ATOM 1901 C C . ALA A 1 254 ? -4.144 0.164 21.281 1.00 87.12 254 ALA A C 1
ATOM 1903 O O . ALA A 1 254 ? -5.311 -0.126 20.996 1.00 87.12 254 ALA A O 1
ATOM 1904 N N . ALA A 1 255 ? -3.785 1.426 21.539 1.00 89.81 255 ALA A N 1
ATOM 1905 C CA . ALA A 1 255 ? -4.742 2.531 21.529 1.00 89.81 255 ALA A CA 1
ATOM 1906 C C . ALA A 1 255 ? -5.312 2.784 20.122 1.00 89.81 255 ALA A C 1
ATOM 1908 O O . ALA A 1 255 ? -6.524 2.913 19.956 1.00 89.81 255 ALA A O 1
ATOM 1909 N N . SER A 1 256 ? -4.455 2.776 19.094 1.00 91.12 256 SER A N 1
ATOM 1910 C CA . SER A 1 256 ? -4.867 2.920 17.693 1.00 91.12 256 SER A CA 1
ATOM 1911 C C . SER A 1 256 ? -5.808 1.797 17.258 1.00 91.12 256 SER A C 1
ATOM 1913 O O . SER A 1 256 ? -6.847 2.080 16.674 1.00 91.12 256 SER A O 1
ATOM 1915 N N . HIS A 1 257 ? -5.510 0.541 17.603 1.00 90.00 257 HIS A N 1
ATOM 1916 C CA . HIS A 1 257 ? -6.395 -0.589 17.314 1.00 90.00 257 HIS A CA 1
ATOM 1917 C C . HIS A 1 257 ? -7.765 -0.427 17.971 1.00 90.00 257 HIS A C 1
ATOM 1919 O O . HIS A 1 257 ? -8.778 -0.702 17.337 1.00 90.00 257 HIS A O 1
ATOM 1925 N N . THR A 1 258 ? -7.818 0.059 19.214 1.00 93.12 258 THR A N 1
ATOM 1926 C CA . THR A 1 258 ? -9.100 0.295 19.893 1.00 93.12 258 THR A CA 1
ATOM 1927 C C . THR A 1 258 ? -9.934 1.353 19.166 1.00 93.12 258 THR A C 1
ATOM 1929 O O . THR A 1 258 ? -11.125 1.134 18.945 1.00 93.12 258 THR A O 1
ATOM 1932 N N . LEU A 1 259 ? -9.317 2.460 18.734 1.00 95.12 259 LEU A N 1
ATOM 1933 C CA . LEU A 1 259 ? -9.993 3.496 17.942 1.00 95.12 259 LEU A CA 1
ATOM 1934 C C . LEU A 1 259 ? -10.507 2.956 16.599 1.00 95.12 259 LEU A C 1
ATOM 1936 O O . LEU A 1 259 ? -11.672 3.164 16.256 1.00 95.12 259 LEU A O 1
ATOM 1940 N N . GLU A 1 260 ? -9.657 2.240 15.861 1.00 94.81 260 GLU A N 1
ATOM 1941 C CA . GLU A 1 260 ? -9.997 1.637 14.566 1.00 94.81 260 GLU A CA 1
ATOM 1942 C C . GLU A 1 260 ? -11.140 0.625 14.709 1.00 94.81 260 GLU A C 1
ATOM 1944 O O . GLU A 1 260 ? -12.103 0.643 13.942 1.00 94.81 260 GLU A O 1
ATOM 1949 N N . TYR A 1 261 ? -11.099 -0.235 15.730 1.00 95.31 261 TYR A N 1
ATOM 1950 C CA . TYR A 1 261 ? -12.152 -1.223 15.957 1.00 95.31 261 TYR A CA 1
ATOM 1951 C C . TYR A 1 261 ? -13.470 -0.577 16.372 1.00 95.31 261 TYR A C 1
ATOM 1953 O O . TYR A 1 261 ? -14.512 -0.990 15.872 1.00 95.31 261 TYR A O 1
ATOM 1961 N N . ALA A 1 262 ? -13.439 0.463 17.207 1.00 97.19 262 ALA A N 1
ATOM 1962 C CA . ALA A 1 262 ? -14.631 1.221 17.574 1.00 97.19 262 ALA A CA 1
ATOM 1963 C C . ALA A 1 262 ? -15.287 1.881 16.343 1.00 97.19 262 ALA A C 1
ATOM 1965 O O . ALA A 1 262 ? -16.502 1.780 16.148 1.00 97.19 262 ALA A O 1
ATOM 1966 N N . TYR A 1 263 ? -14.490 2.488 15.458 1.00 97.69 263 TYR A N 1
ATOM 1967 C CA . TYR A 1 263 ? -14.982 3.047 14.195 1.00 97.69 263 TYR A CA 1
ATOM 1968 C C . TYR A 1 263 ? -15.540 1.969 13.249 1.00 97.69 263 TYR A C 1
ATOM 1970 O O . TYR A 1 263 ? -16.612 2.134 12.651 1.00 97.69 263 TYR A O 1
ATOM 1978 N N . ASN A 1 264 ? -14.852 0.833 13.137 1.00 97.69 264 ASN A N 1
ATOM 1979 C CA . ASN A 1 264 ? -15.310 -0.288 12.322 1.00 97.69 264 ASN A CA 1
ATOM 1980 C C . ASN A 1 264 ? -16.613 -0.885 12.871 1.00 97.69 264 ASN A C 1
ATOM 1982 O O . ASN A 1 264 ? -17.506 -1.213 12.094 1.00 97.69 264 ASN A O 1
ATOM 1986 N N . ASP A 1 265 ? -16.779 -0.953 14.191 1.00 98.38 265 ASP A N 1
ATOM 1987 C CA . ASP A 1 265 ? -18.016 -1.415 14.823 1.00 98.38 265 ASP A CA 1
ATOM 1988 C C . ASP A 1 265 ? -19.175 -0.443 14.566 1.00 98.38 265 ASP A C 1
ATOM 1990 O O . ASP A 1 265 ? -20.275 -0.884 14.237 1.00 98.38 265 ASP A O 1
ATOM 1994 N N . PHE A 1 266 ? -18.936 0.874 14.557 1.00 98.31 266 PHE A N 1
ATOM 1995 C CA . PHE A 1 266 ? -19.951 1.831 14.097 1.00 98.31 266 PHE A CA 1
ATOM 1996 C C . PHE A 1 266 ? -20.369 1.563 12.642 1.00 98.31 266 PHE A C 1
ATOM 1998 O O . PHE A 1 266 ? -21.557 1.585 12.313 1.00 98.31 266 PHE A O 1
ATOM 2005 N N . SER A 1 267 ? -19.411 1.244 11.768 1.00 98.06 267 SER A N 1
ATOM 2006 C CA . SER A 1 267 ? -19.691 0.902 10.368 1.00 98.06 267 SER A CA 1
ATOM 2007 C C . SER A 1 267 ? -20.521 -0.384 10.235 1.00 98.06 267 SER A C 1
ATOM 2009 O O . SER A 1 267 ? -21.463 -0.427 9.437 1.00 98.06 267 SER A O 1
ATOM 2011 N N . ILE A 1 268 ? -20.240 -1.408 11.051 1.00 98.19 268 ILE A N 1
ATOM 2012 C CA . ILE A 1 268 ? -21.044 -2.640 11.113 1.00 98.19 268 ILE A CA 1
ATOM 2013 C C . ILE A 1 268 ? -22.455 -2.333 11.627 1.00 98.19 268 ILE A C 1
ATOM 2015 O O . ILE A 1 268 ? -23.426 -2.845 11.069 1.00 98.19 268 ILE A O 1
ATOM 2019 N N . ALA A 1 269 ? -22.596 -1.449 12.620 1.00 98.44 269 ALA A N 1
ATOM 2020 C CA . ALA A 1 269 ? -23.897 -1.016 13.117 1.00 98.44 269 ALA A CA 1
ATOM 2021 C C . ALA A 1 269 ? -24.727 -0.354 12.001 1.00 98.44 269 ALA A C 1
ATOM 2023 O O . ALA A 1 269 ? -25.887 -0.711 11.789 1.00 98.44 269 ALA A O 1
ATOM 2024 N N . LEU A 1 270 ? -24.136 0.561 11.225 1.00 97.62 270 LEU A N 1
ATOM 2025 C CA . LEU A 1 270 ? -24.825 1.192 10.093 1.00 97.62 270 LEU A CA 1
ATOM 2026 C C . LEU A 1 270 ? -25.277 0.169 9.040 1.00 97.62 270 LEU A C 1
ATOM 2028 O O . LEU A 1 270 ? -26.388 0.285 8.513 1.00 97.62 270 LEU A O 1
ATOM 2032 N N . LEU A 1 271 ? -24.449 -0.841 8.759 1.00 96.38 271 LEU A N 1
ATOM 2033 C CA . LEU A 1 271 ? -24.805 -1.923 7.843 1.00 96.38 271 LEU A CA 1
ATOM 2034 C C . LEU A 1 271 ? -25.950 -2.785 8.396 1.00 96.38 271 LEU A C 1
ATOM 2036 O O . LEU A 1 271 ? -26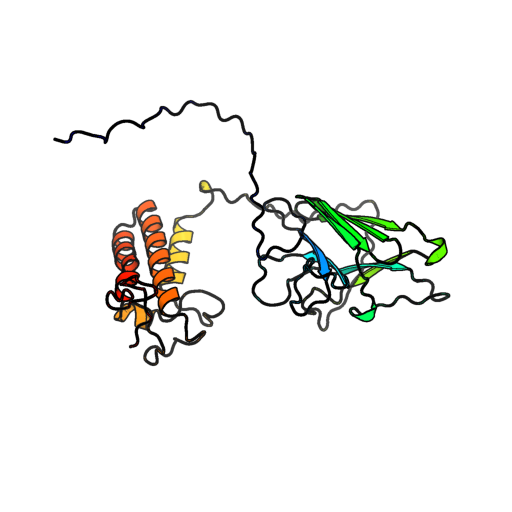.921 -3.036 7.682 1.00 96.38 271 LEU A O 1
ATOM 2040 N N . ALA A 1 272 ? -25.878 -3.174 9.672 1.00 98.25 272 ALA A N 1
ATOM 2041 C CA . ALA A 1 272 ? -26.929 -3.922 10.357 1.00 98.25 272 ALA A CA 1
ATOM 2042 C C . ALA A 1 272 ? -28.270 -3.174 10.309 1.00 98.25 272 ALA A C 1
ATOM 2044 O O . ALA A 1 272 ? -29.292 -3.742 9.917 1.00 98.25 272 ALA A O 1
ATOM 2045 N N . ASN A 1 273 ? -28.262 -1.873 10.613 1.00 98.00 273 ASN A N 1
ATOM 2046 C CA . ASN A 1 273 ? -29.462 -1.044 10.567 1.00 98.00 273 ASN A CA 1
ATOM 2047 C C . ASN A 1 273 ? -30.060 -0.976 9.153 1.00 98.00 273 ASN A C 1
ATOM 2049 O O . ASN A 1 273 ? -31.267 -1.138 8.982 1.00 98.00 273 ASN A O 1
ATOM 2053 N N . GLY A 1 274 ? -29.216 -0.807 8.127 1.00 95.88 274 GLY A N 1
ATOM 2054 C CA . GLY A 1 274 ? -29.644 -0.815 6.724 1.00 95.88 274 GLY A CA 1
ATOM 2055 C C . GLY A 1 274 ? -30.274 -2.138 6.270 1.00 95.88 274 GLY A C 1
ATOM 2056 O O . GLY A 1 274 ? -31.100 -2.139 5.360 1.00 95.88 274 GLY A O 1
ATOM 2057 N N . LEU A 1 275 ? -29.923 -3.247 6.924 1.00 96.69 275 LEU A N 1
ATOM 2058 C CA . LEU A 1 275 ? -30.472 -4.585 6.686 1.00 96.69 275 LEU A CA 1
ATOM 2059 C C . LEU A 1 275 ? -31.643 -4.946 7.616 1.00 96.69 275 LEU A C 1
ATOM 2061 O O . LEU A 1 275 ? -32.159 -6.058 7.539 1.00 96.69 275 LEU A O 1
ATOM 2065 N N . GLY A 1 276 ? -32.065 -4.039 8.504 1.00 97.69 276 GLY A N 1
ATOM 2066 C CA . GLY A 1 276 ? -33.127 -4.302 9.482 1.00 97.69 276 GLY A CA 1
ATOM 2067 C C . GLY A 1 276 ? -32.716 -5.224 10.639 1.00 97.69 276 GLY A C 1
ATOM 2068 O O . GLY A 1 276 ? -33.579 -5.714 11.364 1.00 97.69 276 GLY A O 1
ATOM 2069 N N . LYS A 1 277 ? -31.415 -5.446 10.838 1.00 98.31 277 LYS A N 1
ATOM 2070 C CA . LYS A 1 277 ? -30.823 -6.282 11.892 1.00 98.31 277 LYS A CA 1
ATOM 2071 C C . LYS A 1 277 ? -30.634 -5.481 13.185 1.00 98.31 277 LYS A C 1
ATOM 2073 O O . LYS A 1 277 ? -29.552 -4.970 13.464 1.00 98.31 277 LYS A O 1
ATOM 2078 N N . GLN A 1 278 ? -31.726 -5.276 13.923 1.00 98.38 278 GLN A N 1
ATOM 2079 C CA . GLN A 1 278 ? -31.758 -4.326 15.046 1.00 98.38 278 GLN A CA 1
ATOM 2080 C C . GLN A 1 278 ? -30.953 -4.778 16.274 1.00 98.38 278 GLN A C 1
ATOM 2082 O O . GLN A 1 278 ? -30.369 -3.930 16.948 1.00 98.38 278 GLN A O 1
ATOM 2087 N N . ASP A 1 279 ? -30.866 -6.085 16.533 1.00 98.44 279 ASP A N 1
ATOM 2088 C CA . ASP A 1 279 ? -30.077 -6.614 17.651 1.00 98.44 279 ASP A CA 1
ATOM 2089 C C . ASP A 1 279 ? -28.579 -6.408 17.396 1.00 98.44 279 ASP A C 1
ATOM 2091 O O . ASP A 1 279 ? -27.860 -5.878 18.246 1.00 98.44 279 ASP A O 1
ATOM 2095 N N . GLU A 1 280 ? -28.111 -6.739 16.189 1.00 98.50 280 GLU A N 1
ATOM 2096 C CA . GLU A 1 280 ? -26.730 -6.495 15.784 1.00 98.50 280 GLU A CA 1
ATOM 2097 C C . GLU A 1 280 ? -26.419 -4.992 15.714 1.00 98.50 280 GLU A C 1
ATOM 2099 O O . GLU A 1 280 ? -25.349 -4.571 16.149 1.00 98.50 280 GLU A O 1
ATOM 2104 N N . TYR A 1 281 ? -27.359 -4.162 15.246 1.00 98.62 281 TYR A N 1
ATOM 2105 C CA . TYR A 1 281 ? -27.211 -2.705 15.285 1.00 98.62 281 TYR A CA 1
ATOM 2106 C C . TYR A 1 281 ? -26.968 -2.200 16.710 1.00 98.62 281 TYR A C 1
ATOM 2108 O O . TYR A 1 281 ? -26.002 -1.475 16.938 1.00 98.62 281 TYR A O 1
ATOM 2116 N N . ALA A 1 282 ? -27.809 -2.595 17.669 1.00 98.69 282 ALA A N 1
ATOM 2117 C CA . ALA A 1 282 ? -27.671 -2.167 19.056 1.00 98.69 282 ALA A CA 1
ATOM 2118 C C . ALA A 1 282 ? -26.349 -2.648 19.673 1.00 98.69 282 ALA A C 1
ATOM 2120 O O . ALA A 1 282 ? -25.666 -1.875 20.349 1.00 98.69 282 ALA A O 1
ATOM 2121 N N . HIS A 1 283 ? -25.965 -3.899 19.402 1.00 97.81 283 HIS A N 1
ATOM 2122 C CA . HIS A 1 283 ? -24.707 -4.475 19.871 1.00 97.81 283 HIS A CA 1
ATOM 2123 C C . HIS A 1 283 ? -23.488 -3.691 19.366 1.00 97.81 283 HIS A C 1
ATOM 2125 O O . HIS A 1 283 ? -22.685 -3.210 20.168 1.00 97.81 283 HIS A O 1
ATOM 2131 N N . TYR A 1 284 ? -23.369 -3.518 18.048 1.00 98.44 284 TYR A N 1
ATOM 2132 C CA . TYR A 1 284 ? -22.213 -2.859 17.442 1.00 98.44 284 TYR A CA 1
ATOM 2133 C C . TYR A 1 284 ? -22.204 -1.345 17.673 1.00 98.44 284 TYR A C 1
ATOM 2135 O O . TYR A 1 284 ? -21.134 -0.758 17.819 1.00 98.44 284 TYR A O 1
ATOM 2143 N N . LEU A 1 285 ? -23.371 -0.701 17.798 1.00 98.44 285 LEU A N 1
ATOM 2144 C CA . LEU A 1 285 ? -23.440 0.702 18.206 1.00 98.44 285 LEU A CA 1
ATOM 2145 C C . LEU A 1 285 ? -22.898 0.889 19.629 1.00 98.44 285 LEU A C 1
ATOM 2147 O O . LEU A 1 285 ? -22.182 1.855 19.885 1.00 98.44 285 LEU A O 1
ATOM 2151 N N . ASN A 1 286 ? -23.192 -0.035 20.545 1.00 98.06 286 ASN A N 1
ATOM 2152 C CA . ASN A 1 286 ? -22.615 0.006 21.884 1.00 98.06 286 ASN A CA 1
ATOM 2153 C C . ASN A 1 286 ? -21.097 -0.245 21.860 1.00 98.06 286 ASN A C 1
ATOM 2155 O O . ASN A 1 286 ? -20.357 0.543 22.440 1.00 98.06 286 ASN A O 1
ATOM 2159 N N . ALA A 1 287 ? -20.630 -1.273 21.142 1.00 97.06 287 ALA A N 1
ATOM 2160 C CA . ALA A 1 287 ? -19.198 -1.571 20.995 1.00 97.06 287 ALA A CA 1
ATOM 2161 C C . ALA A 1 287 ? -18.416 -0.428 20.322 1.00 97.06 287 ALA A C 1
ATOM 2163 O O . ALA A 1 287 ? -17.242 -0.208 20.612 1.00 97.06 287 ALA A O 1
ATOM 2164 N N . SER A 1 288 ? -19.071 0.371 19.471 1.00 97.88 288 SER A N 1
ATOM 2165 C CA . SER A 1 288 ? -18.449 1.548 18.855 1.00 97.88 288 SER A CA 1
ATOM 2166 C C . SER A 1 288 ? -18.061 2.654 19.840 1.00 97.88 288 SER A C 1
ATOM 2168 O O . SER A 1 288 ? -17.384 3.605 19.457 1.00 97.88 288 SER A O 1
ATOM 2170 N N . ARG A 1 289 ? -18.466 2.543 21.109 1.00 97.75 289 ARG A N 1
ATOM 2171 C CA . ARG A 1 289 ? -18.093 3.468 22.185 1.00 97.75 289 ARG A CA 1
ATOM 2172 C C . ARG A 1 289 ? -16.879 3.011 22.987 1.00 97.75 289 ARG A C 1
ATOM 2174 O O . ARG A 1 289 ? -16.429 3.749 23.852 1.00 97.75 289 ARG A O 1
ATOM 2181 N N . ASP A 1 290 ? -16.309 1.849 22.673 1.00 96.25 290 ASP A N 1
ATOM 2182 C CA . ASP A 1 290 ? -15.135 1.299 23.362 1.00 96.25 290 ASP A CA 1
ATOM 2183 C C . ASP A 1 290 ? -13.919 2.245 23.351 1.00 96.25 290 ASP A C 1
ATOM 2185 O O . ASP A 1 290 ? -13.090 2.195 24.256 1.00 96.25 290 ASP A O 1
ATOM 2189 N N . TRP A 1 291 ? -13.825 3.161 22.376 1.00 95.00 291 TRP A N 1
ATOM 2190 C CA . TRP A 1 291 ? -12.786 4.197 22.362 1.00 95.00 291 TRP A CA 1
ATOM 2191 C C . TRP A 1 291 ? -12.793 5.070 23.625 1.00 95.00 291 TRP A C 1
ATOM 2193 O O . TRP A 1 291 ? -11.733 5.536 24.046 1.00 95.00 291 TRP A O 1
ATOM 2203 N N . GLU A 1 292 ? -13.957 5.265 24.257 1.00 95.81 292 GLU A N 1
ATOM 2204 C CA . GLU A 1 292 ? -14.099 6.044 25.493 1.00 95.81 292 GLU A CA 1
ATOM 2205 C C . GLU A 1 292 ? -13.261 5.433 26.632 1.00 95.81 292 GLU A C 1
ATOM 2207 O O . GLU A 1 292 ? -12.749 6.170 27.471 1.00 95.81 292 GLU A O 1
ATOM 2212 N N . ASN A 1 293 ? -13.027 4.113 26.620 1.00 94.50 293 ASN A N 1
ATOM 2213 C CA . ASN A 1 293 ? -12.210 3.416 27.623 1.00 94.50 293 ASN A CA 1
ATOM 2214 C C . ASN A 1 293 ? -10.705 3.670 27.477 1.00 94.50 293 ASN A C 1
ATOM 2216 O O . ASN A 1 293 ? -9.934 3.276 28.346 1.00 94.50 293 ASN A O 1
ATOM 2220 N N . THR A 1 294 ? -10.290 4.313 26.385 1.00 93.38 294 THR A N 1
ATOM 2221 C CA . THR A 1 294 ? -8.898 4.728 26.157 1.00 93.38 294 THR A CA 1
ATOM 2222 C C . THR A 1 294 ? -8.681 6.219 26.387 1.00 93.38 294 THR A C 1
ATOM 2224 O O . THR A 1 294 ? -7.569 6.713 26.231 1.00 93.38 294 THR A O 1
ATOM 2227 N N . TRP A 1 295 ? -9.731 6.967 26.734 1.00 94.69 295 TRP A N 1
ATOM 2228 C CA . TRP A 1 295 ? -9.626 8.393 27.007 1.00 94.69 295 TRP A CA 1
ATOM 2229 C C . TRP A 1 295 ? -9.155 8.647 28.442 1.00 94.69 295 TRP A C 1
ATOM 2231 O O . TRP A 1 295 ? -9.873 8.370 29.403 1.00 94.69 295 TRP A O 1
ATOM 2241 N N . ASP A 1 296 ? -7.985 9.264 28.586 1.00 94.31 296 ASP A N 1
ATOM 2242 C CA . ASP A 1 296 ? -7.471 9.731 29.869 1.00 94.31 296 ASP A CA 1
ATOM 2243 C C . ASP A 1 296 ? -7.521 11.260 29.933 1.00 94.31 296 ASP A C 1
ATOM 2245 O O . ASP A 1 296 ? -6.698 11.957 29.335 1.00 94.31 296 ASP A O 1
ATOM 2249 N N . ALA A 1 297 ? -8.490 11.781 30.693 1.00 95.25 297 ALA A N 1
ATOM 2250 C CA . ALA A 1 297 ? -8.698 13.212 30.909 1.00 95.25 297 ALA A CA 1
ATOM 2251 C C . ALA A 1 297 ? -7.551 13.902 31.678 1.00 95.25 297 ALA A C 1
ATOM 2253 O O . ALA A 1 297 ? -7.466 15.130 31.656 1.00 95.25 297 ALA A O 1
ATOM 2254 N N . SER A 1 298 ? -6.704 13.138 32.377 1.00 94.81 298 SER A N 1
ATOM 2255 C CA . SER A 1 298 ? -5.634 13.662 33.233 1.00 94.81 298 SER A CA 1
ATOM 2256 C C . SER A 1 298 ? -4.340 13.970 32.483 1.00 94.81 298 SER A C 1
ATOM 2258 O O . SER A 1 298 ? -3.500 14.711 32.993 1.00 94.81 298 SER A O 1
ATOM 2260 N N . VAL A 1 299 ? -4.171 13.430 31.273 1.00 94.31 299 VAL A N 1
ATOM 2261 C CA . VAL A 1 299 ? -2.965 13.668 30.480 1.00 94.31 299 VAL A CA 1
ATOM 2262 C C . VAL A 1 299 ? -2.953 15.097 29.961 1.00 94.31 299 VAL A C 1
ATOM 2264 O O . VAL A 1 299 ? -3.881 15.531 29.280 1.00 94.31 299 VAL A O 1
ATOM 2267 N N . GLU A 1 300 ? -1.861 15.803 30.237 1.00 93.88 300 GLU A N 1
ATOM 2268 C CA . GLU A 1 300 ? -1.598 17.141 29.721 1.00 93.88 300 GLU A CA 1
ATOM 2269 C C . GLU A 1 300 ? -0.489 17.102 28.672 1.00 93.88 300 GLU A C 1
ATOM 2271 O O . GLU A 1 300 ? 0.614 16.615 28.926 1.00 93.88 300 GLU A O 1
ATOM 2276 N N . ASN A 1 301 ? -0.757 17.646 27.486 1.00 89.31 301 ASN A N 1
ATOM 2277 C CA . ASN A 1 301 ? 0.247 17.783 26.438 1.00 89.31 301 ASN A CA 1
ATOM 2278 C C . ASN A 1 301 ? 0.050 19.089 25.667 1.00 89.31 301 ASN A C 1
ATOM 2280 O O . ASN A 1 301 ? -1.043 19.397 25.196 1.00 89.31 301 ASN A O 1
ATOM 2284 N N . THR A 1 302 ? 1.116 19.875 25.508 1.00 91.31 302 THR A N 1
ATOM 2285 C CA . THR A 1 302 ? 1.099 21.160 24.777 1.00 91.31 302 THR A CA 1
ATOM 2286 C C . THR A 1 302 ? -0.009 22.139 25.211 1.00 91.31 302 THR A C 1
ATOM 2288 O O . THR A 1 302 ? -0.492 22.931 24.408 1.00 91.31 302 THR A O 1
ATOM 2291 N N . GLY A 1 303 ? -0.408 22.107 26.487 1.00 90.94 303 GLY A N 1
ATOM 2292 C CA . GLY A 1 303 ? -1.459 22.976 27.031 1.00 90.94 303 GLY A CA 1
ATOM 2293 C C . GLY A 1 303 ? -2.894 22.485 26.805 1.00 90.94 303 GLY A C 1
ATOM 2294 O O . GLY A 1 303 ? -3.830 23.221 27.106 1.00 90.94 303 GLY A O 1
ATOM 2295 N N . PHE A 1 304 ? -3.076 21.260 26.307 1.00 92.12 304 PHE A N 1
ATOM 2296 C CA . PHE A 1 304 ? -4.366 20.575 26.233 1.00 92.12 304 PHE A CA 1
ATOM 2297 C C . PHE A 1 304 ? -4.436 19.475 27.293 1.00 92.12 304 PHE A C 1
ATOM 2299 O O . PHE A 1 304 ? -3.440 18.790 27.525 1.00 92.12 304 PHE A O 1
ATOM 2306 N N . THR A 1 305 ? -5.604 19.313 27.912 1.00 93.44 305 THR A N 1
ATOM 2307 C CA . THR A 1 305 ? -5.919 18.217 28.835 1.00 93.44 305 THR A CA 1
ATOM 2308 C C . THR A 1 305 ? -6.774 17.176 28.124 1.00 93.44 305 THR A C 1
ATOM 2310 O O . THR A 1 305 ? -7.652 17.511 27.324 1.00 93.44 305 THR A O 1
ATOM 2313 N N . GLY A 1 306 ? -6.543 15.910 28.445 1.00 93.88 306 GLY A N 1
ATOM 2314 C CA . GLY A 1 306 ? -7.259 14.796 27.855 1.00 93.88 306 GLY A CA 1
ATOM 2315 C C . GLY A 1 306 ? -6.614 14.281 26.577 1.00 93.88 306 GLY A C 1
ATOM 2316 O O . GLY A 1 306 ? -6.394 15.022 25.619 1.00 93.88 306 GLY A O 1
ATOM 2317 N N . SER A 1 307 ? -6.319 12.986 26.547 1.00 94.06 307 SER A N 1
ATOM 2318 C CA . SER A 1 307 ? -5.843 12.328 25.333 1.00 94.06 307 SER A CA 1
ATOM 2319 C C . SER A 1 307 ? -6.154 10.840 25.348 1.00 94.06 307 SER A C 1
ATOM 2321 O O . SER A 1 307 ? -6.379 10.246 26.400 1.00 94.06 307 SER A O 1
ATOM 2323 N N . ILE A 1 308 ? -6.145 10.240 24.162 1.00 93.88 308 ILE A N 1
ATOM 2324 C CA . ILE A 1 308 ? -6.200 8.790 24.028 1.00 93.88 308 ILE A CA 1
ATOM 2325 C C . ILE A 1 308 ? -4.872 8.196 24.502 1.00 93.88 308 ILE A C 1
ATOM 2327 O O . ILE A 1 308 ? -3.807 8.631 24.060 1.00 93.88 308 ILE A O 1
ATOM 2331 N N . GLN A 1 309 ? -4.947 7.199 25.376 1.00 92.38 309 GLN A N 1
ATOM 2332 C CA . GLN A 1 309 ? -3.813 6.486 25.946 1.00 92.38 309 GLN A CA 1
ATOM 2333 C C . GLN A 1 309 ? -3.959 4.980 25.746 1.00 92.38 309 GLN A C 1
ATOM 2335 O O . GLN A 1 309 ? -5.057 4.434 25.654 1.00 92.38 309 GLN A O 1
ATOM 2340 N N . ALA A 1 310 ? -2.822 4.293 25.671 1.00 90.12 310 ALA A N 1
ATOM 2341 C CA . ALA A 1 310 ? -2.815 2.842 25.762 1.00 90.12 310 ALA A CA 1
ATOM 2342 C C . ALA A 1 310 ? -3.000 2.431 27.228 1.00 90.12 310 ALA A C 1
ATOM 2344 O O . ALA A 1 310 ? -2.360 2.992 28.116 1.00 90.12 310 ALA A O 1
ATOM 2345 N N . HIS A 1 311 ? -3.842 1.431 27.464 1.00 87.81 311 HIS A N 1
ATOM 2346 C CA . HIS A 1 311 ? -4.071 0.848 28.784 1.00 87.81 311 HIS A CA 1
ATOM 2347 C C . HIS A 1 311 ? -3.511 -0.572 28.829 1.00 87.81 311 HIS A C 1
ATOM 2349 O O . HIS A 1 311 ? -3.402 -1.225 27.797 1.00 87.81 311 HIS A O 1
ATOM 2355 N N . PHE A 1 312 ? -3.144 -1.041 30.015 1.00 86.12 312 PHE A N 1
ATOM 2356 C CA . PHE A 1 312 ? -2.612 -2.385 30.252 1.00 86.12 312 PHE A CA 1
ATOM 2357 C C . PHE A 1 312 ? -3.712 -3.293 30.819 1.00 86.12 312 PHE A C 1
ATOM 2359 O O . PHE A 1 312 ? -4.741 -2.784 31.263 1.00 86.12 312 PHE A O 1
ATOM 2366 N N . THR A 1 313 ? -3.491 -4.611 30.807 1.00 77.50 313 THR A N 1
ATOM 2367 C CA . THR A 1 313 ? -4.366 -5.598 31.475 1.00 77.50 313 THR A CA 1
ATOM 2368 C C . THR A 1 313 ? -4.392 -5.444 32.989 1.00 77.50 313 THR A C 1
ATOM 2370 O O . THR A 1 313 ? -3.298 -5.209 33.556 1.00 77.50 313 THR A O 1
#

Sequence (313 aa):
MVRSILTSIIAPIDASCTLSERVHWHCQRWERLPRCYASLWFCKAGADAISSNGQAGSVSGGSPISGITHLHDDGTGGGSSLGNFKILSVYCDISGHGKTCITNETTRALSHGLISVSPDYFSISLAGSISAEMNVMRHAALHHITYHDVFAFGPPALLVDLTSDGMHSFSNGSIHIVKLPSQGHHRHAGKLQPISRASVDWGTAFEVVVKDATVQPPDWNLDGRNGLKSRAALHYVPKDDTTDPTSGGAPDLAASHTLEYAYNDFSIALLANGLGKQDEYAHYLNASRDWENTWDASVENTGFTGSIQAHFT

Foldseek 3Di:
DDDDDDDDDDDDDDDDDDDDPPDDDDDDPDFDAQWAADPPAPWIKAFQFPDPQLEQHDDPDQGFTLFMFGFDDDGSPDHYTFGQWGKDKAAADPVPPTRHDDQDRVVNTWGWDDWDHDHQWTWIGTPQQKIWIWGDDRPDIDIDIDHDCCVVGPDMDMDIGNQCRSVSPDDPDDDDDDDDDPPDDDDPDDPPDPDDPVPDPLVVVLVVLVCLLQPDDQDPVVGGAAQNVVCVVQLFQAAPDPPDPRHDDDRPCRLVSSQVSLVSLCVSLVSCVVVVNVVSNVVSPVSNCSNVSQKDQCDDDPRHGIDGHHHHD

Secondary structure (DSSP, 8-state):
-----------------------PPP--SSS----B--TT-S-EEEEEE-STT--SSPPSS-PPEEEEEEE----SSSS---EEEEEEEEE--TTSSSS----STTTT-B-EEEEEEETTEEEEEETTTEEEEEEEETTEEEEEEEES-HHHH-SEEEEEESS-SSS----S---------TT-------------TTSS-HHHHHHHHHHHHHS--S-TTTSS-S-HHHHHHHSSPPBT--S-TT--S-TT-HHHHHHHHHHHHHHHHHHHHHTT-HHHHHHHHHHTTGGGGGEEEEEEETTEEEEE---B-

pLDDT: mean 75.51, std 21.14, range [22.38, 98.69]

Radius of gyration: 27.4 Å; chains: 1; bounding box: 66×59×71 Å